Protein AF-A0AAN8L3C2-F1 (afdb_monomer_lite)

Sequence (202 aa):
MSVCTRLLKKGAYPCHSRIHFLSVKMSDISEDDNEISFTVKFLGRVEVVRSEGMQILNEAVQSLKMPDKELTEKLQKKNKVSLFLSMSGIDILEHKTKFMLYTCPLSSVSFCAVIPTAPKVFGFVAKHPAADMYHCYLFQSKKFSHLLVSIIGDAFRATKREESLRGGGRDLIVEALRHKNKVLQRENAELRMRLSASGDQR

pLDDT: mean 78.16, std 21.53, range [29.66, 98.06]

Structure (mmCIF, N/CA/C/O backbone):
data_AF-A0AAN8L3C2-F1
#
_entry.id   AF-A0AAN8L3C2-F1
#
loop_
_atom_site.group_PDB
_atom_site.id
_atom_site.type_symbol
_atom_site.label_atom_id
_atom_site.label_alt_id
_atom_site.label_comp_id
_atom_site.label_asym_id
_atom_site.label_entity_id
_atom_site.label_seq_id
_atom_site.pdbx_PDB_ins_code
_atom_site.Cartn_x
_atom_site.Cartn_y
_atom_site.Cartn_z
_atom_site.occupancy
_atom_site.B_iso_or_equiv
_atom_site.auth_seq_id
_atom_site.auth_comp_id
_atom_site.auth_asym_id
_atom_site.auth_atom_id
_atom_site.pdbx_PDB_model_num
ATOM 1 N N . MET A 1 1 ? 23.715 1.525 4.658 1.00 35.53 1 MET A N 1
ATOM 2 C CA . MET A 1 1 ? 23.000 2.814 4.841 1.00 35.53 1 MET A CA 1
ATOM 3 C C . MET A 1 1 ? 21.536 2.492 5.064 1.00 35.53 1 MET A C 1
ATOM 5 O O . MET A 1 1 ? 20.952 1.852 4.195 1.00 35.53 1 MET A O 1
ATOM 9 N N . SER A 1 2 ? 20.988 2.918 6.204 1.00 36.72 2 SER A N 1
ATOM 10 C CA . SER A 1 2 ? 19.594 2.681 6.591 1.00 36.72 2 SER A CA 1
ATOM 11 C C . SER A 1 2 ? 18.614 3.190 5.533 1.00 36.72 2 SER A C 1
ATOM 13 O O . SER A 1 2 ? 18.901 4.162 4.826 1.00 36.72 2 SER A O 1
ATOM 15 N N . VAL A 1 3 ? 17.450 2.542 5.425 1.00 42.94 3 VAL A N 1
ATOM 16 C CA . VAL A 1 3 ? 16.282 3.031 4.666 1.00 42.94 3 VAL A CA 1
ATOM 17 C C . VAL A 1 3 ? 16.026 4.498 4.996 1.00 42.94 3 VAL A C 1
ATOM 19 O O . VAL A 1 3 ? 15.856 5.324 4.100 1.00 42.94 3 VAL A O 1
ATOM 22 N N . CYS A 1 4 ? 16.171 4.842 6.276 1.00 39.62 4 CYS A N 1
ATOM 23 C CA . CYS A 1 4 ? 16.094 6.204 6.775 1.00 39.62 4 CYS A CA 1
ATOM 24 C C . CYS A 1 4 ? 17.188 7.106 6.165 1.00 39.62 4 CYS A C 1
ATOM 26 O O . CYS A 1 4 ? 16.906 8.207 5.701 1.00 39.62 4 CYS A O 1
ATOM 28 N N . THR A 1 5 ? 18.433 6.630 6.041 1.00 40.50 5 THR A N 1
ATOM 29 C CA . THR A 1 5 ? 19.537 7.402 5.439 1.00 40.50 5 THR A CA 1
ATOM 30 C C . THR A 1 5 ? 19.410 7.572 3.920 1.00 40.50 5 THR A C 1
ATOM 32 O O . THR A 1 5 ? 19.825 8.607 3.401 1.00 40.50 5 THR A O 1
ATOM 35 N N . ARG A 1 6 ? 18.848 6.601 3.183 1.00 43.38 6 ARG A N 1
ATOM 36 C CA . ARG A 1 6 ? 18.569 6.758 1.736 1.00 43.38 6 ARG A CA 1
ATOM 37 C C . ARG A 1 6 ? 17.394 7.700 1.473 1.00 43.38 6 ARG A C 1
ATOM 39 O O . ARG A 1 6 ? 17.458 8.460 0.508 1.00 43.38 6 ARG A O 1
ATOM 46 N N . LEU A 1 7 ? 16.369 7.670 2.324 1.00 46.62 7 LEU A N 1
ATOM 47 C CA . LEU A 1 7 ? 15.230 8.588 2.260 1.00 46.62 7 LEU A CA 1
ATOM 48 C C . LEU A 1 7 ? 15.646 10.030 2.617 1.00 46.62 7 LEU A C 1
ATOM 50 O O . LEU A 1 7 ? 15.282 10.965 1.910 1.00 46.62 7 LEU A O 1
ATOM 54 N N . LEU A 1 8 ? 16.516 10.212 3.619 1.00 40.06 8 LEU A N 1
ATOM 55 C CA . LEU A 1 8 ? 17.042 11.523 4.033 1.00 40.06 8 LEU A CA 1
ATOM 56 C C . LEU A 1 8 ? 18.067 12.135 3.062 1.00 40.06 8 LEU A C 1
ATOM 58 O O . LEU A 1 8 ? 18.054 13.346 2.851 1.00 40.06 8 LEU A O 1
ATOM 62 N N . LYS A 1 9 ? 18.940 11.336 2.432 1.00 38.44 9 LYS A N 1
ATOM 63 C CA . LYS A 1 9 ? 20.010 11.858 1.553 1.00 38.44 9 LYS A CA 1
ATOM 64 C C . LYS A 1 9 ? 19.544 12.315 0.162 1.00 38.44 9 LYS A C 1
ATOM 66 O O . LYS A 1 9 ? 20.329 12.939 -0.543 1.00 38.44 9 LYS A O 1
ATOM 71 N N . LYS A 1 10 ? 18.299 12.039 -0.248 1.00 39.12 10 LYS A N 1
ATOM 72 C CA . LYS A 1 10 ? 17.770 12.411 -1.580 1.00 39.12 10 LYS A CA 1
ATOM 73 C C . LYS A 1 10 ? 16.930 13.699 -1.615 1.00 39.12 10 LYS A C 1
ATOM 75 O O . LYS A 1 10 ? 16.202 13.903 -2.579 1.00 39.12 10 LYS A O 1
ATOM 80 N N . GLY A 1 11 ? 17.036 14.578 -0.612 1.00 35.62 11 GLY A N 1
ATOM 81 C CA . GLY A 1 11 ? 16.594 15.978 -0.735 1.00 35.62 11 GLY A CA 1
ATOM 82 C C . GLY A 1 11 ? 15.120 16.197 -1.115 1.00 35.62 11 GLY A C 1
ATOM 83 O O . GLY A 1 11 ? 14.811 17.174 -1.784 1.00 35.62 11 GLY A O 1
ATOM 84 N N . ALA A 1 12 ? 14.209 15.306 -0.710 1.00 35.81 12 ALA A N 1
ATOM 85 C CA . ALA A 1 12 ? 12.799 15.337 -1.118 1.00 35.81 12 ALA A CA 1
ATOM 86 C C . ALA A 1 12 ? 11.826 15.768 -0.000 1.00 35.81 12 ALA A C 1
ATOM 88 O O . ALA A 1 12 ? 10.660 15.387 -0.023 1.00 35.81 12 ALA A O 1
ATOM 89 N N . TYR A 1 13 ? 12.278 16.566 0.975 1.00 36.50 13 TYR A N 1
ATOM 90 C CA . TYR A 1 13 ? 11.420 17.063 2.060 1.00 36.50 13 TYR A CA 1
ATOM 91 C C . TYR A 1 13 ? 11.263 18.591 2.022 1.00 36.50 13 TYR A C 1
ATOM 93 O O . TYR A 1 13 ? 12.031 19.300 2.675 1.00 36.50 13 TYR A O 1
ATOM 101 N N . PRO A 1 14 ? 10.243 19.132 1.332 1.00 29.66 14 PRO A N 1
ATOM 102 C CA . PRO A 1 14 ? 9.808 20.505 1.544 1.00 29.66 14 PRO A CA 1
ATOM 103 C C . PRO A 1 14 ? 9.015 20.608 2.867 1.00 29.66 14 PRO A C 1
ATOM 105 O O . PRO A 1 14 ? 7.884 20.150 2.998 1.00 29.66 14 PRO A O 1
ATOM 108 N N . CYS A 1 15 ? 9.662 21.172 3.885 1.00 32.97 15 CYS A N 1
ATOM 109 C CA . CYS A 1 15 ? 9.158 22.168 4.847 1.00 32.97 15 CYS A CA 1
ATOM 110 C C . CYS A 1 15 ? 7.797 22.096 5.594 1.00 32.97 15 CYS A C 1
ATOM 112 O O . CYS A 1 15 ? 7.467 23.098 6.227 1.00 32.97 15 CYS A O 1
ATOM 114 N N . HIS A 1 16 ? 7.048 20.988 5.699 1.00 33.28 16 HIS A N 1
ATOM 115 C CA . HIS A 1 16 ? 5.916 20.953 6.672 1.00 33.28 16 HIS A CA 1
ATOM 116 C C . HIS A 1 16 ? 5.822 19.746 7.620 1.00 33.28 16 HIS A C 1
ATOM 118 O O . HIS A 1 16 ? 5.253 19.865 8.701 1.00 33.28 16 HIS A O 1
ATOM 124 N N . SER A 1 17 ? 6.468 18.619 7.316 1.00 39.22 17 SER A N 1
ATOM 125 C CA . SER A 1 17 ? 6.283 17.378 8.100 1.00 39.22 17 SER A CA 1
ATOM 126 C C . SER A 1 17 ? 7.408 17.063 9.099 1.00 39.22 17 SER A C 1
ATOM 128 O O . SER A 1 17 ? 7.380 16.021 9.755 1.00 39.22 17 SER A O 1
ATOM 130 N N . ARG A 1 18 ? 8.396 17.960 9.255 1.00 39.56 18 ARG A N 1
ATOM 131 C CA . ARG A 1 18 ? 9.592 17.754 10.104 1.00 39.56 18 ARG A CA 1
ATOM 132 C C . ARG A 1 18 ? 9.255 17.538 11.589 1.00 39.56 18 ARG A C 1
ATOM 134 O O . ARG A 1 18 ? 10.014 16.890 12.299 1.00 39.56 18 ARG A O 1
ATOM 141 N N . ILE A 1 19 ? 8.097 18.026 12.036 1.00 39.34 19 ILE A N 1
ATOM 142 C CA . ILE A 1 19 ? 7.640 17.946 13.431 1.00 39.34 19 ILE A CA 1
ATOM 143 C C . ILE A 1 19 ? 7.185 16.522 13.803 1.00 39.34 19 ILE A C 1
ATOM 145 O O . ILE A 1 19 ? 7.424 16.076 14.921 1.00 39.34 19 ILE A O 1
ATOM 149 N N . HIS A 1 20 ? 6.599 15.761 12.869 1.00 39.97 20 HIS A N 1
ATOM 150 C CA . HIS A 1 20 ? 6.106 14.409 13.169 1.00 39.97 20 HIS A CA 1
ATOM 151 C C . HIS A 1 20 ? 7.223 13.363 13.265 1.00 39.97 20 HIS A C 1
ATOM 153 O O . HIS A 1 20 ? 7.119 12.434 14.065 1.00 39.97 20 HIS A O 1
ATOM 159 N N . PHE A 1 21 ? 8.304 13.533 12.497 1.00 38.62 21 PHE A N 1
ATOM 160 C CA . PHE A 1 21 ? 9.468 12.643 12.555 1.00 38.62 21 PHE A CA 1
ATOM 161 C C . PHE A 1 21 ? 10.229 12.762 13.884 1.00 38.62 21 PHE A C 1
ATOM 163 O O . PHE A 1 21 ? 10.784 11.776 14.353 1.00 38.62 21 PHE A O 1
ATOM 170 N N . LEU A 1 22 ? 10.190 13.933 14.532 1.00 37.50 22 LEU A N 1
ATOM 171 C CA . LEU A 1 22 ? 10.807 14.155 15.846 1.00 37.50 22 LEU A CA 1
ATOM 172 C C . LEU A 1 22 ? 10.081 13.436 17.001 1.00 37.50 22 LEU A C 1
ATOM 174 O O . LEU A 1 22 ? 10.643 13.307 18.084 1.00 37.50 22 LEU A O 1
ATOM 178 N N . SER A 1 23 ? 8.835 12.986 16.800 1.00 36.00 23 SER A N 1
ATOM 179 C CA . SER A 1 23 ? 8.013 12.358 17.850 1.00 36.00 23 SER A CA 1
ATOM 180 C C . SER A 1 23 ? 8.026 10.821 17.810 1.00 36.00 23 SER A C 1
ATOM 182 O O . SER A 1 23 ? 7.508 10.174 18.723 1.00 36.00 23 SER A O 1
ATOM 184 N N . VAL A 1 24 ? 8.636 10.218 16.783 1.00 41.09 24 VAL A N 1
ATOM 185 C CA . VAL A 1 24 ? 8.922 8.776 16.768 1.00 41.09 24 VAL A CA 1
ATOM 186 C C . VAL A 1 24 ? 10.082 8.542 17.733 1.00 41.09 24 VAL A C 1
ATOM 188 O O . VAL A 1 24 ? 11.207 8.961 17.471 1.00 41.09 24 VAL A O 1
ATOM 191 N N . LYS A 1 25 ? 9.806 7.934 18.893 1.00 35.81 25 LYS A N 1
ATOM 192 C CA . LYS A 1 25 ? 10.859 7.602 19.856 1.00 35.81 25 LYS A CA 1
ATOM 193 C C . LYS A 1 25 ? 11.840 6.628 19.200 1.00 35.81 25 LYS A C 1
ATOM 195 O O . LYS A 1 25 ? 11.434 5.595 18.683 1.00 35.81 25 LYS A O 1
ATOM 200 N N . MET A 1 26 ? 13.130 6.944 19.304 1.00 39.88 26 MET A N 1
ATOM 201 C CA . MET A 1 26 ? 14.274 6.120 18.880 1.00 39.88 26 MET A CA 1
ATOM 202 C C . MET A 1 26 ? 14.281 4.685 19.439 1.00 39.88 26 MET A C 1
ATOM 204 O O . MET A 1 26 ? 15.070 3.874 18.988 1.00 39.88 26 MET A O 1
ATOM 208 N N . SER A 1 27 ? 13.386 4.345 20.369 1.00 38.16 27 SER A N 1
ATOM 209 C CA . SER A 1 27 ? 13.188 2.986 20.876 1.00 38.16 27 SER A CA 1
ATOM 210 C C . SER A 1 27 ? 12.434 2.038 19.924 1.00 38.16 27 SER A C 1
ATOM 212 O O . SER A 1 27 ? 12.359 0.855 20.227 1.00 38.16 27 SER A O 1
ATOM 214 N N . ASP A 1 28 ? 11.856 2.527 18.815 1.00 46.97 28 ASP A N 1
ATOM 215 C CA . ASP A 1 28 ? 11.150 1.702 17.806 1.00 46.97 28 ASP A CA 1
ATOM 216 C C . ASP A 1 28 ? 12.038 1.317 16.597 1.00 46.97 28 ASP A C 1
ATOM 218 O O . ASP A 1 28 ? 11.547 0.786 15.598 1.00 46.97 28 ASP A O 1
ATOM 222 N N . ILE A 1 29 ? 13.341 1.603 16.663 1.00 48.62 29 ILE A N 1
ATOM 223 C CA . ILE A 1 29 ? 14.323 1.313 15.612 1.00 48.62 29 ILE A CA 1
ATOM 224 C C . ILE A 1 29 ? 15.406 0.447 16.259 1.00 48.62 29 ILE A C 1
ATOM 226 O O . ILE A 1 29 ? 16.153 0.940 17.101 1.00 48.62 29 ILE A O 1
ATOM 230 N N . SER A 1 30 ? 15.466 -0.843 15.921 1.00 40.03 30 SER A N 1
ATOM 231 C CA . SER A 1 30 ? 16.587 -1.691 16.331 1.00 40.03 30 SER A CA 1
ATOM 232 C C . SER A 1 30 ? 17.864 -1.203 15.649 1.00 40.03 30 SER A C 1
ATOM 234 O O . SER A 1 30 ? 17.857 -0.840 14.473 1.00 40.03 30 SER A O 1
ATOM 236 N N . GLU A 1 31 ? 18.956 -1.149 16.411 1.00 44.38 31 GLU A N 1
ATOM 237 C CA . GLU A 1 31 ? 20.254 -0.641 15.947 1.00 44.38 31 GLU A CA 1
ATOM 238 C C . GLU A 1 31 ? 20.960 -1.585 14.961 1.00 44.38 31 GLU A C 1
ATOM 240 O O . GLU A 1 31 ? 21.908 -1.170 14.299 1.00 44.38 31 GLU A O 1
ATOM 245 N N . ASP A 1 32 ? 20.424 -2.792 14.774 1.00 45.12 32 ASP A N 1
ATOM 246 C CA . ASP A 1 32 ? 20.760 -3.692 13.680 1.00 45.12 32 ASP A CA 1
ATOM 247 C C . ASP A 1 32 ? 19.564 -3.817 12.722 1.00 45.12 32 ASP A C 1
ATOM 249 O O . ASP A 1 32 ? 18.426 -4.048 13.134 1.00 45.12 32 ASP A O 1
ATOM 253 N N . ASP A 1 33 ? 19.865 -3.636 11.436 1.00 47.81 33 ASP A N 1
ATOM 254 C CA . ASP A 1 33 ? 19.024 -3.823 10.252 1.00 47.81 33 ASP A CA 1
ATOM 255 C C . ASP A 1 33 ? 17.859 -2.850 10.019 1.00 47.81 33 ASP A C 1
ATOM 257 O O . ASP A 1 33 ? 16.770 -3.007 10.539 1.00 47.81 33 ASP A O 1
ATOM 261 N N . ASN A 1 34 ? 18.117 -1.861 9.145 1.00 57.41 34 ASN A N 1
ATOM 262 C CA . ASN A 1 34 ? 17.332 -1.368 7.989 1.00 57.41 34 ASN A CA 1
ATOM 263 C C . ASN A 1 34 ? 15.778 -1.408 7.945 1.00 57.41 34 ASN A C 1
ATOM 265 O O . ASN A 1 34 ? 15.223 -1.086 6.892 1.00 57.41 34 ASN A O 1
ATOM 269 N N . GLU A 1 35 ? 15.066 -1.735 9.010 1.00 60.88 35 GLU A N 1
ATOM 270 C CA . GLU A 1 35 ? 13.649 -2.079 9.018 1.00 60.88 35 GLU A CA 1
ATOM 271 C C . GLU A 1 35 ? 12.894 -1.206 10.025 1.00 60.88 35 GLU A C 1
ATOM 273 O O . GLU A 1 35 ? 13.363 -0.928 11.127 1.00 60.88 35 GLU A O 1
ATOM 278 N N . ILE A 1 36 ? 11.723 -0.710 9.620 1.00 80.31 36 ILE A N 1
ATOM 279 C CA . ILE A 1 36 ? 10.876 0.140 10.464 1.00 80.31 36 ILE A CA 1
ATOM 280 C C . ILE A 1 36 ? 9.605 -0.637 10.789 1.00 80.31 36 ILE A C 1
ATOM 282 O O . ILE A 1 36 ? 8.890 -1.042 9.870 1.00 80.31 36 ILE A O 1
ATOM 286 N N . SER A 1 37 ? 9.299 -0.814 12.078 1.00 86.25 37 SER A N 1
ATOM 287 C CA . SER A 1 37 ? 8.123 -1.572 12.516 1.00 86.25 37 SER A CA 1
ATOM 288 C C . SER A 1 37 ? 7.071 -0.708 13.218 1.00 86.25 37 SER A C 1
ATOM 290 O O . SER A 1 37 ? 7.387 0.203 13.980 1.00 86.25 37 SER A O 1
ATOM 292 N N . PHE A 1 38 ? 5.788 -0.991 12.975 1.00 91.94 38 PHE A N 1
ATOM 293 C CA . PHE A 1 38 ? 4.664 -0.291 13.599 1.00 91.94 38 PHE A CA 1
ATOM 294 C C . PHE A 1 38 ? 3.571 -1.266 14.020 1.00 91.94 38 PHE A C 1
ATOM 296 O O . PHE A 1 38 ? 3.092 -2.075 13.228 1.00 91.94 38 PHE A O 1
ATOM 303 N N . THR A 1 39 ? 3.089 -1.142 15.256 1.00 93.50 39 THR A N 1
ATOM 304 C CA . THR A 1 39 ? 1.917 -1.906 15.702 1.00 93.50 39 THR A CA 1
ATOM 305 C C . THR A 1 39 ? 0.631 -1.155 15.363 1.00 93.50 39 THR A C 1
ATOM 307 O O . THR A 1 39 ? 0.397 -0.045 15.851 1.00 93.50 39 THR A O 1
ATOM 310 N N . VAL A 1 40 ? -0.236 -1.771 14.560 1.00 94.62 40 VAL A N 1
ATOM 311 C CA . VAL A 1 40 ? -1.512 -1.190 14.112 1.00 94.62 40 VAL A CA 1
ATOM 312 C C . VAL A 1 40 ? -2.656 -2.197 14.235 1.00 94.62 40 VAL A C 1
ATOM 314 O O . VAL A 1 40 ? -2.441 -3.395 14.429 1.00 94.62 40 VAL A O 1
ATOM 317 N N . LYS A 1 41 ? -3.902 -1.722 14.147 1.00 94.62 41 LYS A N 1
ATOM 318 C CA . LYS A 1 41 ? -5.072 -2.604 14.068 1.00 94.62 41 LYS A CA 1
ATOM 319 C C . LYS A 1 41 ? -5.337 -2.948 12.605 1.00 94.62 41 LYS A C 1
ATOM 321 O O . LYS A 1 41 ? -5.531 -2.045 11.802 1.00 94.62 41 LYS A O 1
ATOM 326 N N . PHE A 1 42 ? -5.387 -4.226 12.271 1.00 94.50 42 PHE A N 1
ATOM 327 C CA . PHE A 1 42 ? -5.785 -4.728 10.965 1.00 94.50 42 PHE A CA 1
ATOM 328 C C . PHE A 1 42 ? -7.312 -4.761 10.852 1.00 94.50 42 PHE A C 1
ATOM 330 O O . PHE A 1 42 ? -8.006 -5.307 11.711 1.00 94.50 42 PHE A O 1
ATOM 337 N N . LEU A 1 43 ? -7.856 -4.125 9.822 1.00 93.19 43 LEU A N 1
ATOM 338 C CA . LEU A 1 43 ? -9.293 -4.150 9.553 1.00 93.19 43 LEU A CA 1
ATOM 339 C C . LEU A 1 43 ? -9.648 -5.322 8.642 1.00 93.19 43 LEU A C 1
ATOM 341 O O . LEU A 1 43 ? -10.661 -5.971 8.877 1.00 93.19 43 LEU A O 1
ATOM 345 N N . GLY A 1 44 ? -8.800 -5.611 7.655 1.00 92.06 44 GLY A N 1
ATOM 346 C CA . GLY A 1 44 ? -8.981 -6.741 6.756 1.00 92.06 44 GLY A CA 1
ATOM 347 C C . GLY A 1 44 ? -8.255 -6.570 5.426 1.00 92.06 44 GLY A C 1
ATOM 348 O O . GLY A 1 44 ? -7.612 -5.549 5.164 1.00 92.06 44 GLY A O 1
ATOM 349 N N . ARG A 1 45 ? -8.393 -7.602 4.593 1.00 93.56 45 ARG A N 1
ATOM 350 C CA . ARG A 1 45 ? -7.963 -7.657 3.194 1.00 93.56 45 ARG A CA 1
ATOM 351 C C . ARG A 1 45 ? -9.211 -7.810 2.331 1.00 93.56 45 ARG A C 1
ATOM 353 O O . ARG A 1 45 ? -10.055 -8.643 2.645 1.00 93.56 45 ARG A O 1
ATOM 360 N N . VAL A 1 46 ? -9.305 -7.039 1.256 1.00 94.38 46 VAL A N 1
ATOM 361 C CA . VAL A 1 46 ? -10.416 -7.103 0.296 1.00 94.38 46 VAL A CA 1
ATOM 362 C C . VAL A 1 46 ? -9.838 -7.237 -1.107 1.00 94.38 46 VAL A C 1
ATOM 364 O O . VAL A 1 46 ? -8.853 -6.576 -1.430 1.00 94.38 46 VAL A O 1
ATOM 367 N N . GLU A 1 47 ? -10.395 -8.122 -1.924 1.00 94.88 47 GLU A N 1
ATOM 368 C CA . GLU A 1 47 ? -10.073 -8.199 -3.351 1.00 94.88 47 GLU A CA 1
ATOM 369 C C . GLU A 1 47 ? -10.696 -7.022 -4.102 1.00 94.88 47 GLU A C 1
ATOM 371 O O . GLU A 1 47 ? -11.842 -6.653 -3.854 1.00 94.88 47 GLU A O 1
ATOM 376 N N . VAL A 1 48 ? -9.919 -6.400 -4.984 1.00 95.00 48 VAL A N 1
ATOM 377 C CA . VAL A 1 48 ? -10.317 -5.190 -5.701 1.00 95.00 48 VAL A CA 1
ATOM 378 C C . VAL A 1 48 ? -9.945 -5.298 -7.175 1.00 95.00 48 VAL A C 1
ATOM 380 O O . VAL A 1 48 ? -8.929 -5.884 -7.542 1.00 95.00 48 VAL A O 1
ATOM 383 N N . VAL A 1 49 ? -10.781 -4.708 -8.027 1.00 89.94 49 VAL A N 1
ATOM 384 C CA . VAL A 1 49 ? -10.647 -4.807 -9.492 1.00 89.94 49 VAL A CA 1
ATOM 385 C C . VAL A 1 49 ? -9.613 -3.819 -10.039 1.00 89.94 49 VAL A C 1
ATOM 387 O O . VAL A 1 49 ? -8.992 -4.052 -11.070 1.00 89.94 49 VAL A O 1
ATOM 390 N N . ARG A 1 50 ? -9.429 -2.686 -9.356 1.00 93.19 50 ARG A N 1
ATOM 391 C CA . ARG A 1 50 ? -8.557 -1.594 -9.800 1.00 93.19 50 ARG A CA 1
ATOM 392 C C . ARG A 1 50 ? -7.290 -1.534 -8.950 1.00 93.19 50 ARG A C 1
ATOM 394 O O . ARG A 1 50 ? -7.291 -1.906 -7.781 1.00 93.19 50 ARG A O 1
ATOM 401 N N . SER A 1 51 ? -6.214 -1.016 -9.532 1.00 92.19 51 SER A N 1
ATOM 402 C CA . SER A 1 51 ? -4.916 -0.877 -8.867 1.00 92.19 51 SER A CA 1
ATOM 403 C C . SER A 1 51 ? -4.768 0.433 -8.081 1.00 92.19 51 SER A C 1
ATOM 405 O O . SER A 1 51 ? -3.918 0.521 -7.196 1.00 92.19 51 SER A O 1
ATOM 407 N N . GLU A 1 52 ? -5.582 1.454 -8.363 1.00 93.50 52 GLU A N 1
ATOM 408 C CA . GLU A 1 52 ? -5.464 2.781 -7.751 1.00 93.50 52 GLU A CA 1
ATOM 409 C C . GLU A 1 52 ? -6.788 3.552 -7.676 1.00 93.50 52 GLU A C 1
ATOM 411 O O . GLU A 1 52 ? -7.701 3.350 -8.476 1.00 93.50 52 GLU A O 1
ATOM 416 N N . GLY A 1 53 ? -6.874 4.464 -6.705 1.00 93.38 53 GLY A N 1
ATOM 417 C CA . GLY A 1 53 ? -8.016 5.357 -6.525 1.00 93.38 53 GLY A CA 1
ATOM 418 C C . GLY A 1 53 ? -8.610 5.299 -5.120 1.00 93.38 53 GLY A C 1
ATOM 419 O O . GLY A 1 53 ? -8.687 4.252 -4.481 1.00 93.38 53 GLY A O 1
ATOM 420 N N . MET A 1 54 ? -9.078 6.451 -4.633 1.00 94.00 54 MET A N 1
ATOM 421 C CA . MET A 1 54 ? -9.677 6.566 -3.297 1.00 94.00 54 MET A CA 1
ATOM 422 C C . MET A 1 54 ? -10.985 5.767 -3.162 1.00 94.00 54 MET A C 1
ATOM 424 O O . MET A 1 54 ? -11.299 5.272 -2.082 1.00 94.00 54 MET A O 1
ATOM 428 N N . GLN A 1 55 ? -11.739 5.624 -4.258 1.00 93.69 55 GLN A N 1
ATOM 429 C CA . GLN A 1 55 ? -12.987 4.851 -4.302 1.00 93.69 55 GLN A CA 1
ATOM 430 C C . GLN A 1 55 ? -12.763 3.404 -3.849 1.00 93.69 55 GLN A C 1
ATOM 432 O O . GLN A 1 55 ? -13.523 2.916 -3.023 1.00 93.69 55 GLN A O 1
ATOM 437 N N . ILE A 1 56 ? -11.644 2.791 -4.249 1.00 94.12 56 ILE A N 1
ATOM 438 C CA . ILE A 1 56 ? -11.266 1.426 -3.862 1.00 94.12 56 ILE A CA 1
ATOM 439 C C . ILE A 1 56 ? -11.171 1.277 -2.341 1.00 94.12 56 ILE A C 1
ATOM 441 O O . ILE A 1 56 ? -11.707 0.331 -1.770 1.00 94.12 56 ILE A O 1
ATOM 445 N N . LEU A 1 57 ? -10.491 2.210 -1.664 1.00 93.31 57 LEU A N 1
ATOM 446 C CA . LEU A 1 57 ? -10.332 2.154 -0.206 1.00 93.31 57 LEU A CA 1
ATOM 447 C C . LEU A 1 57 ? -11.669 2.363 0.508 1.00 93.31 57 LEU A C 1
ATOM 449 O O . LEU A 1 57 ? -11.927 1.721 1.526 1.00 93.31 57 LEU A O 1
ATOM 453 N N . ASN A 1 58 ? -12.514 3.255 -0.014 1.00 93.12 58 ASN A N 1
ATOM 454 C CA . ASN A 1 58 ? -13.840 3.500 0.545 1.00 93.12 58 ASN A CA 1
ATOM 455 C C . ASN A 1 58 ? -14.749 2.275 0.395 1.00 93.12 58 ASN A C 1
ATOM 457 O O . ASN A 1 58 ? -15.364 1.869 1.381 1.00 93.12 58 ASN A O 1
ATOM 461 N N . GLU A 1 59 ? -14.798 1.675 -0.795 1.00 92.88 59 GLU A N 1
ATOM 462 C CA . GLU A 1 59 ? -15.552 0.450 -1.081 1.00 92.88 59 GLU A CA 1
ATOM 463 C C . GLU A 1 59 ? -15.070 -0.701 -0.195 1.00 92.88 59 GLU A C 1
ATOM 465 O O . GLU A 1 59 ? -15.872 -1.298 0.519 1.00 92.88 59 GLU A O 1
ATOM 470 N N . ALA A 1 60 ? -13.756 -0.933 -0.116 1.00 92.19 60 ALA A N 1
ATOM 471 C CA . ALA A 1 60 ? -13.188 -1.981 0.730 1.00 92.19 60 ALA A CA 1
ATOM 472 C C . ALA A 1 60 ? -13.528 -1.787 2.221 1.00 92.19 60 ALA A C 1
ATOM 474 O O . ALA A 1 60 ? -13.844 -2.749 2.923 1.00 92.19 60 ALA A O 1
ATOM 475 N N . VAL A 1 61 ? -13.530 -0.546 2.727 1.00 91.38 61 VAL A N 1
ATOM 476 C CA . VAL A 1 61 ? -13.981 -0.271 4.101 1.00 91.38 61 VAL A CA 1
ATOM 477 C C . VAL A 1 61 ? -15.469 -0.534 4.283 1.00 91.38 61 VAL A C 1
ATOM 479 O O . VAL A 1 61 ? -15.861 -0.999 5.353 1.00 91.38 61 VAL A O 1
ATOM 482 N N . GLN A 1 62 ? -16.303 -0.233 3.290 1.00 90.25 62 GLN A N 1
ATOM 483 C CA . GLN A 1 62 ? -17.730 -0.544 3.353 1.00 90.25 62 GLN A CA 1
ATOM 484 C C . GLN A 1 62 ? -17.964 -2.058 3.360 1.00 90.25 62 GLN A C 1
ATOM 486 O O . GLN A 1 62 ? -18.711 -2.533 4.213 1.00 90.25 62 GLN A O 1
ATOM 491 N N . SER A 1 63 ? -17.253 -2.820 2.525 1.00 89.25 63 SER A N 1
ATOM 492 C CA . SER A 1 63 ? -17.322 -4.287 2.511 1.00 89.25 63 SER A CA 1
ATOM 493 C C . SER A 1 63 ? -16.951 -4.903 3.861 1.00 89.25 63 SER A C 1
ATOM 495 O O . SER A 1 63 ? -17.601 -5.841 4.305 1.00 89.25 63 SER A O 1
ATOM 497 N N . LEU A 1 64 ? -15.958 -4.342 4.561 1.00 84.62 64 LEU A N 1
ATOM 498 C CA . LEU A 1 64 ? -15.565 -4.799 5.902 1.00 84.62 64 LEU A CA 1
ATOM 499 C C . LEU A 1 64 ? -16.501 -4.321 7.025 1.00 84.62 64 LEU A C 1
ATOM 501 O O . LEU A 1 64 ? -16.429 -4.833 8.142 1.00 84.62 64 LEU A O 1
ATOM 505 N N . LYS A 1 65 ? -17.338 -3.308 6.772 1.00 77.38 65 LYS A N 1
ATOM 506 C CA . LYS A 1 65 ? -18.312 -2.785 7.742 1.00 77.38 65 LYS A CA 1
ATOM 507 C C . LYS A 1 65 ? -19.617 -3.567 7.759 1.00 77.38 65 LYS A C 1
ATOM 509 O O . LYS A 1 65 ? -20.343 -3.402 8.732 1.00 77.38 65 LYS A O 1
ATOM 514 N N . MET A 1 66 ? -19.912 -4.364 6.731 1.00 58.06 66 MET A N 1
ATOM 515 C CA . MET A 1 66 ? -21.084 -5.240 6.676 1.00 58.06 66 MET A CA 1
ATOM 516 C C . MET A 1 66 ? -20.845 -6.435 7.611 1.00 58.06 66 MET A C 1
ATOM 518 O O . MET A 1 66 ? -20.068 -7.322 7.260 1.00 58.06 66 MET A O 1
ATOM 522 N N . PRO A 1 67 ? -21.428 -6.469 8.822 1.00 53.38 67 PRO A N 1
ATOM 523 C CA . PRO A 1 67 ? -21.178 -7.542 9.765 1.00 53.38 67 PRO A CA 1
ATOM 524 C C . PRO A 1 67 ? -22.205 -8.647 9.531 1.00 53.38 67 PRO A C 1
ATOM 526 O O . PRO A 1 67 ? -23.407 -8.397 9.626 1.00 53.38 67 PRO A O 1
ATOM 529 N N . ASP A 1 68 ? -21.745 -9.879 9.342 1.00 47.06 68 ASP A N 1
ATOM 530 C CA . ASP A 1 68 ? -22.522 -11.001 9.854 1.00 47.06 68 ASP A CA 1
ATOM 531 C C . ASP A 1 68 ? -22.403 -10.956 11.388 1.00 47.06 68 ASP A C 1
ATOM 533 O O . ASP A 1 68 ? -21.305 -11.019 11.954 1.00 47.06 68 ASP A O 1
ATOM 537 N N . LYS A 1 69 ? -23.518 -10.665 12.064 1.00 47.28 69 LYS A N 1
ATOM 538 C CA . LYS A 1 69 ? -23.548 -10.178 13.456 1.00 47.28 69 LYS A CA 1
ATOM 539 C C . LYS A 1 69 ? -23.024 -11.197 14.476 1.00 47.28 69 LYS A C 1
ATOM 541 O O . LYS A 1 69 ? -22.617 -10.781 15.560 1.00 47.28 69 LYS A O 1
ATOM 546 N N . GLU A 1 70 ? -22.965 -12.485 14.148 1.00 47.62 70 GLU A N 1
ATOM 547 C CA . GLU A 1 70 ? -22.694 -13.556 15.121 1.00 47.62 70 GLU A CA 1
ATOM 548 C C . GLU A 1 70 ? -21.210 -13.758 15.498 1.00 47.62 70 GLU A C 1
ATOM 550 O O . GLU A 1 70 ? -20.914 -14.336 16.543 1.00 47.62 70 GLU A O 1
ATOM 555 N N . LEU A 1 71 ? -20.245 -13.236 14.730 1.00 49.28 71 LEU A N 1
ATOM 556 C CA . LEU A 1 71 ? -18.804 -13.495 14.961 1.00 49.28 71 LEU A CA 1
ATOM 557 C C . LEU A 1 71 ? -18.048 -12.339 15.652 1.00 49.28 71 LEU A C 1
ATOM 559 O O . LEU A 1 71 ? -16.856 -12.441 15.969 1.00 49.28 71 LEU A O 1
ATOM 563 N N . THR A 1 72 ? -18.733 -11.221 15.893 1.00 49.38 72 THR A N 1
ATOM 564 C CA . THR A 1 72 ? -18.100 -9.904 16.068 1.00 49.38 72 THR A CA 1
ATOM 565 C C . THR A 1 72 ? -17.429 -9.696 17.433 1.00 49.38 72 THR A C 1
ATOM 567 O O . THR A 1 72 ? -16.442 -8.967 17.525 1.00 49.38 72 THR A O 1
ATOM 570 N N . GLU A 1 73 ? -17.870 -10.362 18.501 1.00 46.56 73 GLU A N 1
ATOM 571 C CA . GLU A 1 73 ? -17.348 -10.078 19.852 1.00 46.56 73 GLU A CA 1
ATOM 572 C C . GLU A 1 73 ? -16.071 -10.861 20.205 1.00 46.56 73 GLU A C 1
ATOM 574 O O . GLU A 1 73 ? -15.209 -10.362 20.935 1.00 46.56 73 GLU A O 1
ATOM 579 N N . LYS A 1 74 ? -15.869 -12.055 19.628 1.00 43.03 74 LYS A N 1
ATOM 580 C CA . LYS A 1 74 ? -14.640 -12.849 19.839 1.00 43.03 74 LYS A CA 1
ATOM 581 C C . LYS A 1 74 ? -13.489 -12.436 18.909 1.00 43.03 74 LYS A C 1
ATOM 583 O O . LYS A 1 74 ? -12.324 -12.612 19.275 1.00 43.03 74 LYS A O 1
ATOM 588 N N . LEU A 1 75 ? -13.784 -11.841 17.747 1.00 46.06 75 LEU A N 1
ATOM 589 C CA . LEU A 1 75 ? -12.785 -11.482 16.729 1.00 46.06 75 LEU A CA 1
ATOM 590 C C . LEU A 1 75 ? -12.150 -10.096 16.953 1.00 46.06 75 LEU A C 1
ATOM 592 O O . LEU A 1 75 ? -10.987 -9.871 16.617 1.00 46.06 75 LEU A O 1
ATOM 596 N N . GLN A 1 76 ? -12.845 -9.179 17.634 1.00 46.91 76 GLN A N 1
ATOM 597 C CA . GLN A 1 76 ? -12.332 -7.830 17.918 1.00 46.91 76 GLN A CA 1
ATOM 598 C C . GLN A 1 76 ? -11.082 -7.791 18.824 1.00 46.91 76 GLN A C 1
ATOM 600 O O . GLN A 1 76 ? -10.369 -6.783 18.838 1.00 46.91 76 GLN A O 1
ATOM 605 N N . LYS A 1 77 ? -10.757 -8.887 19.528 1.00 47.00 77 LYS A N 1
ATOM 606 C CA . LYS A 1 77 ? -9.526 -9.028 20.333 1.00 47.00 77 LYS A CA 1
ATOM 607 C C . LYS A 1 77 ? -8.302 -9.542 19.548 1.00 47.00 77 LYS A C 1
ATOM 609 O O . LYS A 1 77 ? -7.207 -9.523 20.113 1.00 47.00 77 LYS A O 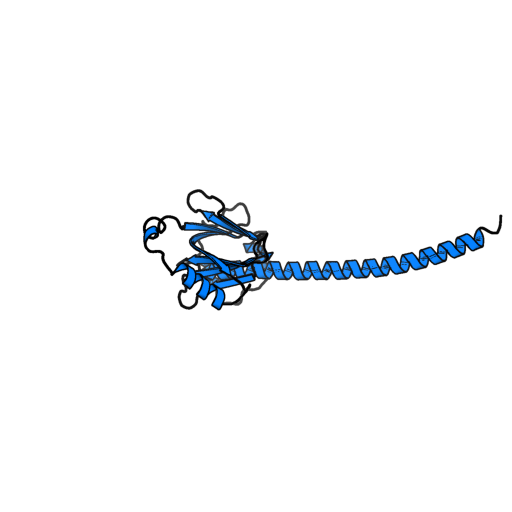1
ATOM 614 N N . LYS A 1 78 ? -8.439 -9.959 18.279 1.00 54.38 78 LYS A N 1
ATOM 615 C CA . LYS A 1 78 ? -7.387 -10.668 17.509 1.00 54.38 78 LYS A CA 1
ATOM 616 C C . LYS A 1 78 ? -6.827 -9.927 16.285 1.00 54.38 78 LYS A C 1
ATOM 618 O O . LYS A 1 78 ? -6.165 -10.530 15.460 1.00 54.38 78 LYS A O 1
ATOM 623 N N . ASN A 1 79 ? -7.003 -8.611 16.182 1.00 75.88 79 ASN A N 1
ATOM 624 C CA . ASN A 1 79 ? -6.618 -7.890 14.960 1.00 75.88 79 ASN A CA 1
ATOM 625 C C . ASN A 1 79 ? -5.410 -6.953 15.113 1.00 75.88 79 ASN A C 1
ATOM 627 O O . ASN A 1 79 ? -5.244 -6.033 14.318 1.00 75.88 79 ASN A O 1
ATOM 631 N N . LYS A 1 80 ? -4.567 -7.106 16.139 1.00 91.25 80 LYS A N 1
ATOM 632 C CA . LYS A 1 80 ? -3.316 -6.329 16.196 1.00 91.25 80 LYS A CA 1
ATOM 633 C C . LYS A 1 80 ? -2.262 -7.003 15.327 1.00 91.25 80 LYS A C 1
ATOM 635 O O . LYS A 1 80 ? -1.975 -8.181 15.523 1.00 91.25 80 LYS A O 1
ATOM 640 N N . VAL A 1 81 ? -1.659 -6.229 14.436 1.00 95.00 81 VAL A N 1
ATOM 641 C CA . VAL A 1 81 ? -0.560 -6.671 13.579 1.00 95.00 81 VAL A CA 1
ATOM 642 C C . VAL A 1 81 ? 0.650 -5.765 13.761 1.00 95.00 81 VAL A C 1
ATOM 644 O O . VAL A 1 81 ? 0.511 -4.587 14.105 1.00 95.00 81 VAL A O 1
ATOM 647 N N . SER A 1 82 ? 1.829 -6.328 13.546 1.00 94.19 82 SER A N 1
ATOM 648 C CA . SER A 1 82 ? 3.076 -5.595 13.382 1.00 94.19 82 SER A CA 1
ATOM 649 C C . SER A 1 82 ? 3.332 -5.446 11.883 1.00 94.19 82 SER A C 1
ATOM 651 O O . SER A 1 82 ? 3.468 -6.444 11.181 1.00 94.19 82 SER A O 1
ATOM 653 N N . LEU A 1 83 ? 3.333 -4.204 11.402 1.00 94.75 83 LEU A N 1
ATOM 654 C CA . LEU A 1 83 ? 3.743 -3.843 10.051 1.00 94.75 83 LEU A CA 1
ATOM 655 C C . LEU A 1 83 ? 5.239 -3.603 10.042 1.00 94.75 83 LEU A C 1
ATOM 657 O O . LEU A 1 83 ? 5.690 -2.719 10.765 1.00 94.75 83 LEU A O 1
ATOM 661 N N . PHE A 1 84 ? 5.964 -4.331 9.212 1.00 92.19 84 PHE A N 1
ATOM 662 C CA . PHE A 1 84 ? 7.384 -4.128 8.991 1.00 92.19 84 PHE A CA 1
ATOM 663 C C . PHE A 1 84 ? 7.613 -3.593 7.580 1.00 92.19 84 PHE A C 1
ATOM 665 O O . PHE A 1 84 ? 7.035 -4.083 6.609 1.00 92.19 84 PHE A O 1
ATOM 672 N N . LEU A 1 85 ? 8.399 -2.524 7.487 1.00 89.06 85 LEU A N 1
ATOM 673 C CA . LEU A 1 85 ? 8.727 -1.840 6.245 1.00 89.06 85 LEU A CA 1
ATOM 674 C C . LEU A 1 85 ? 10.223 -1.963 5.993 1.00 89.06 85 LEU A C 1
ATOM 676 O O . LEU A 1 85 ? 11.033 -1.431 6.758 1.00 89.06 85 LEU A O 1
ATOM 680 N N . SER A 1 86 ? 10.569 -2.608 4.885 1.00 85.12 86 SER A N 1
ATOM 681 C CA . SER A 1 86 ? 11.942 -2.810 4.435 1.00 85.12 86 SER A CA 1
ATOM 682 C C . SER A 1 86 ? 12.134 -2.266 3.012 1.00 85.12 86 SER A C 1
ATOM 684 O O . SER A 1 86 ? 11.220 -1.707 2.403 1.00 85.12 86 SER A O 1
ATOM 686 N N . MET A 1 87 ? 13.343 -2.399 2.456 1.00 79.06 87 MET A N 1
ATOM 687 C CA . MET A 1 87 ? 13.589 -2.043 1.048 1.00 79.06 87 MET A CA 1
ATOM 688 C C . MET A 1 87 ? 12.958 -3.021 0.054 1.00 79.06 87 MET A C 1
ATOM 690 O O . MET A 1 87 ? 12.811 -2.664 -1.112 1.00 79.06 87 MET A O 1
ATOM 694 N N . SER A 1 88 ? 12.637 -4.245 0.478 1.00 84.06 88 SER A N 1
ATOM 695 C CA . SER A 1 88 ? 12.058 -5.267 -0.396 1.00 84.06 88 SER A CA 1
ATOM 696 C C . SER A 1 88 ? 10.532 -5.225 -0.389 1.00 84.06 88 SER A C 1
ATOM 698 O O . SER A 1 88 ? 9.906 -5.411 -1.436 1.00 84.06 88 SER A O 1
ATOM 700 N N . GLY A 1 89 ? 9.917 -4.965 0.765 1.00 91.50 89 GLY A N 1
ATOM 701 C CA . GLY A 1 89 ? 8.485 -5.161 0.922 1.00 91.50 89 GLY A CA 1
ATOM 702 C C . GLY A 1 89 ? 7.889 -4.615 2.209 1.00 91.50 89 GLY A C 1
ATOM 703 O O . GLY A 1 89 ? 8.535 -3.944 3.016 1.00 91.50 89 GLY A O 1
ATOM 704 N N . ILE A 1 90 ? 6.603 -4.913 2.342 1.00 95.25 90 ILE A N 1
ATOM 705 C CA . ILE A 1 90 ? 5.776 -4.672 3.514 1.00 95.25 90 ILE A CA 1
ATOM 706 C C . ILE A 1 90 ? 5.360 -6.034 4.055 1.00 95.25 90 ILE A C 1
ATOM 708 O O . ILE A 1 90 ? 4.633 -6.766 3.377 1.00 95.25 90 ILE A O 1
ATOM 712 N N . ASP A 1 91 ? 5.771 -6.332 5.278 1.00 95.19 91 ASP A N 1
ATOM 713 C CA . ASP A 1 91 ? 5.415 -7.564 5.968 1.00 95.19 91 ASP A CA 1
ATOM 714 C C . ASP A 1 91 ? 4.374 -7.288 7.055 1.00 95.19 91 ASP A C 1
ATOM 716 O O . ASP A 1 91 ? 4.471 -6.333 7.832 1.00 95.19 91 ASP A O 1
ATOM 720 N N . ILE A 1 92 ? 3.332 -8.116 7.086 1.00 95.62 92 ILE A N 1
ATOM 721 C CA . ILE A 1 92 ? 2.208 -8.006 8.015 1.00 95.62 92 ILE A CA 1
ATOM 722 C C . ILE A 1 92 ? 2.228 -9.234 8.917 1.00 95.62 92 ILE A C 1
ATOM 724 O O . ILE A 1 92 ? 1.862 -10.326 8.487 1.00 95.62 92 ILE A O 1
ATOM 728 N N . LEU A 1 93 ? 2.623 -9.059 10.176 1.00 94.38 93 LEU A N 1
ATOM 729 C CA . LEU A 1 93 ? 2.729 -10.153 11.143 1.00 94.38 93 LEU A CA 1
ATOM 730 C C . LEU A 1 93 ? 1.646 -10.039 12.211 1.00 94.38 93 LEU A C 1
ATOM 732 O O . LEU A 1 93 ? 1.338 -8.941 12.679 1.00 94.38 93 LEU A O 1
ATOM 736 N N . GLU A 1 94 ? 1.107 -11.161 12.678 1.00 93.00 94 GLU A N 1
ATOM 737 C CA . GLU A 1 94 ? 0.266 -11.162 13.874 1.00 93.00 94 GLU A CA 1
ATOM 738 C C . GLU A 1 94 ? 1.086 -10.681 15.084 1.00 93.00 94 GLU A C 1
ATOM 740 O O . GLU A 1 94 ? 2.175 -11.176 15.369 1.00 93.00 94 GLU A O 1
ATOM 745 N N . HIS A 1 95 ? 0.567 -9.710 15.840 1.00 89.25 95 HIS A N 1
ATOM 746 C CA . HIS A 1 95 ? 1.364 -9.025 16.860 1.00 89.25 95 HIS A CA 1
ATOM 747 C C . HIS A 1 95 ? 1.858 -9.942 17.993 1.00 89.25 95 HIS A C 1
ATOM 749 O O . HIS A 1 95 ? 2.944 -9.698 18.524 1.00 89.25 95 HIS A O 1
ATOM 755 N N . LYS A 1 96 ? 1.068 -10.962 18.367 1.00 87.31 96 LYS A N 1
ATOM 756 C CA . LYS A 1 96 ? 1.359 -11.864 19.495 1.00 87.31 96 LYS A CA 1
ATOM 757 C C . LYS A 1 96 ? 2.310 -12.994 19.120 1.00 87.31 96 LYS A C 1
ATOM 759 O O . LYS A 1 96 ? 3.312 -13.179 19.793 1.00 87.31 96 LYS A O 1
ATOM 764 N N . THR A 1 97 ? 1.976 -13.748 18.079 1.00 89.88 97 THR A N 1
ATOM 765 C CA . THR A 1 97 ? 2.742 -14.933 17.661 1.00 89.88 97 THR A CA 1
ATOM 766 C C . THR A 1 97 ? 3.898 -14.588 16.735 1.00 89.88 97 THR A C 1
ATOM 768 O O . THR A 1 97 ? 4.759 -15.429 16.513 1.00 89.88 97 THR A O 1
ATOM 771 N N . LYS A 1 98 ? 3.905 -13.369 16.173 1.00 90.38 98 LYS A N 1
ATOM 772 C CA . LYS A 1 98 ? 4.791 -12.969 15.073 1.00 90.38 98 LYS A CA 1
ATOM 773 C C . LYS A 1 98 ? 4.630 -13.846 13.827 1.00 90.38 98 LYS A C 1
ATOM 775 O O . LYS A 1 98 ? 5.512 -13.876 12.980 1.00 90.38 98 LYS A O 1
ATOM 780 N N . PHE A 1 99 ? 3.491 -14.524 13.682 1.00 92.25 99 PHE A N 1
ATOM 781 C CA . PHE A 1 99 ? 3.181 -15.289 12.483 1.00 92.25 99 PHE A CA 1
ATOM 782 C C . PHE A 1 99 ? 3.021 -14.357 11.275 1.00 92.25 99 PHE A C 1
ATOM 784 O O . PHE A 1 99 ? 2.271 -13.380 11.343 1.00 92.25 99 PHE A O 1
ATOM 791 N N . MET A 1 100 ? 3.715 -14.663 10.178 1.00 93.75 100 MET A N 1
ATOM 792 C CA . MET A 1 100 ? 3.639 -13.915 8.924 1.00 93.75 100 MET A CA 1
ATOM 793 C C . MET A 1 100 ? 2.281 -14.143 8.256 1.00 93.75 100 MET A C 1
ATOM 795 O O . MET A 1 100 ? 1.986 -15.244 7.802 1.00 93.75 100 MET A O 1
ATOM 799 N N . LEU A 1 101 ? 1.452 -13.100 8.193 1.00 93.56 101 LEU A N 1
ATOM 800 C CA . LEU A 1 101 ? 0.141 -13.163 7.545 1.00 93.56 101 LEU A CA 1
ATOM 801 C C . LEU A 1 101 ? 0.259 -12.881 6.049 1.00 93.56 101 LEU A C 1
ATOM 803 O O . LEU A 1 101 ? -0.323 -13.597 5.239 1.00 93.56 101 LEU A O 1
ATOM 807 N N . TYR A 1 102 ? 0.996 -11.827 5.692 1.00 95.31 102 TYR A N 1
ATOM 808 C CA . TYR A 1 102 ? 1.143 -11.378 4.312 1.00 95.31 102 TYR A CA 1
ATOM 809 C C . TYR A 1 102 ? 2.501 -10.717 4.100 1.00 95.31 102 TYR A C 1
ATOM 811 O O . TYR A 1 102 ? 2.928 -9.913 4.926 1.00 95.31 102 TYR A O 1
ATOM 819 N N . THR A 1 103 ? 3.086 -10.969 2.934 1.00 95.19 103 THR A N 1
ATOM 820 C CA . THR A 1 103 ? 4.266 -10.270 2.425 1.00 95.19 103 THR A CA 1
ATOM 821 C C . THR A 1 103 ? 3.896 -9.609 1.108 1.00 95.19 103 THR A C 1
ATOM 823 O O . THR A 1 103 ? 3.446 -10.273 0.172 1.00 95.19 103 THR A O 1
ATOM 826 N N . CYS A 1 104 ? 4.060 -8.291 1.038 1.00 96.31 104 CYS A N 1
ATOM 827 C CA . CYS A 1 104 ? 3.753 -7.493 -0.144 1.00 96.31 104 CYS A CA 1
ATOM 828 C C . CYS A 1 104 ? 5.042 -6.847 -0.667 1.00 96.31 104 CYS A C 1
ATOM 830 O O . CYS A 1 104 ? 5.515 -5.881 -0.064 1.00 96.31 104 CYS A O 1
ATOM 832 N N . PRO A 1 105 ? 5.618 -7.327 -1.783 1.00 95.31 105 PRO A N 1
ATOM 833 C CA . PRO A 1 105 ? 6.764 -6.670 -2.406 1.00 95.31 105 PRO A CA 1
ATOM 834 C C . PRO A 1 105 ? 6.437 -5.217 -2.761 1.00 95.31 105 PRO A C 1
ATOM 836 O O . PRO A 1 105 ? 5.354 -4.951 -3.289 1.00 95.31 105 PRO A O 1
ATOM 839 N N . LEU A 1 106 ? 7.359 -4.276 -2.539 1.00 92.25 106 LEU A N 1
ATOM 840 C CA . LEU A 1 106 ? 7.111 -2.857 -2.846 1.00 92.25 106 LEU A CA 1
ATOM 841 C C . LEU A 1 106 ? 6.814 -2.613 -4.334 1.00 92.25 106 LEU A C 1
ATOM 843 O O . LEU A 1 106 ? 6.045 -1.713 -4.659 1.00 92.25 106 LEU A O 1
ATOM 847 N N . SER A 1 107 ? 7.360 -3.444 -5.224 1.00 92.44 107 SER A N 1
ATOM 848 C CA . SER A 1 107 ? 7.074 -3.431 -6.666 1.00 92.44 107 SER A CA 1
ATOM 849 C C . SER A 1 107 ? 5.615 -3.756 -7.001 1.00 92.44 107 SER A C 1
ATOM 851 O O . SER A 1 107 ? 5.077 -3.283 -8.001 1.00 92.44 107 SER A O 1
ATOM 853 N N . SER A 1 108 ? 4.943 -4.533 -6.146 1.00 95.50 108 SER A N 1
ATOM 854 C CA . SER A 1 108 ? 3.529 -4.888 -6.306 1.00 95.50 108 SER A CA 1
ATOM 855 C C . SER A 1 108 ? 2.577 -3.813 -5.779 1.00 95.50 108 SER A C 1
ATOM 857 O O . SER A 1 108 ? 1.401 -3.813 -6.148 1.00 95.50 108 SER A O 1
ATOM 859 N N . VAL A 1 109 ? 3.064 -2.904 -4.924 1.00 96.75 109 VAL A N 1
ATOM 860 C CA . VAL A 1 109 ? 2.251 -1.851 -4.307 1.00 96.75 109 VAL A CA 1
ATOM 861 C C . VAL A 1 109 ? 1.986 -0.750 -5.329 1.00 96.75 109 VAL A C 1
ATOM 863 O O . VAL A 1 109 ? 2.896 -0.134 -5.889 1.00 96.75 109 VAL A O 1
ATOM 866 N N . SER A 1 110 ? 0.709 -0.485 -5.576 1.00 96.44 110 SER A N 1
ATOM 867 C CA . SER A 1 110 ? 0.269 0.462 -6.599 1.00 96.44 110 SER A CA 1
ATOM 868 C C . SER A 1 110 ? -0.251 1.770 -6.019 1.00 96.44 110 SER A C 1
ATOM 870 O O . SER A 1 110 ? -0.004 2.821 -6.612 1.00 96.44 110 SER A O 1
ATOM 872 N N . PHE A 1 111 ? -0.919 1.721 -4.866 1.00 97.69 111 PHE A N 1
ATOM 873 C CA . PHE A 1 111 ? -1.597 2.869 -4.269 1.00 97.69 111 PHE A CA 1
ATOM 874 C C . PHE A 1 111 ? -1.600 2.785 -2.742 1.00 97.69 111 PHE A C 1
ATOM 876 O O . PHE A 1 111 ? -1.692 1.697 -2.184 1.00 97.69 111 PHE A O 1
ATOM 883 N N . CYS A 1 112 ? -1.549 3.923 -2.049 1.00 97.44 112 CYS A N 1
ATOM 884 C CA . CYS A 1 112 ? -1.799 3.994 -0.611 1.00 97.44 112 CYS A CA 1
ATOM 885 C C . CYS A 1 112 ? -2.416 5.338 -0.232 1.00 97.44 112 CYS A C 1
ATOM 887 O O . CYS A 1 112 ? -2.037 6.371 -0.788 1.00 97.44 112 CYS A O 1
ATOM 889 N N . ALA A 1 113 ? -3.332 5.344 0.734 1.00 97.25 113 ALA A N 1
ATOM 890 C CA . ALA A 1 113 ? -3.919 6.583 1.227 1.00 97.25 113 ALA A CA 1
ATOM 891 C C . ALA A 1 113 ? -4.532 6.440 2.626 1.00 97.25 113 ALA A C 1
ATOM 893 O O . ALA A 1 113 ? -4.806 5.341 3.113 1.00 97.25 113 ALA A O 1
ATOM 894 N N . VAL A 1 114 ? -4.761 7.592 3.258 1.00 95.94 114 VAL A N 1
ATOM 895 C CA . VAL A 1 114 ? -5.622 7.732 4.436 1.00 95.94 114 VAL A CA 1
ATOM 896 C C . VAL A 1 114 ? -7.036 8.046 3.956 1.00 95.94 11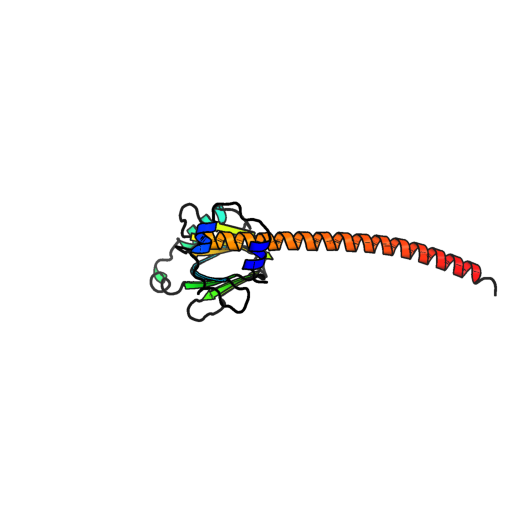4 VAL A C 1
ATOM 898 O O . VAL A 1 114 ? -7.208 8.819 3.014 1.00 95.94 114 VAL A O 1
ATOM 901 N N . ILE A 1 115 ? -8.048 7.479 4.609 1.00 92.88 115 ILE A N 1
ATOM 902 C CA . ILE A 1 115 ? -9.446 7.747 4.268 1.00 92.88 115 ILE A CA 1
ATOM 903 C C . ILE A 1 115 ? -9.855 9.132 4.794 1.00 92.88 115 ILE A C 1
ATOM 905 O O . ILE A 1 115 ? -9.784 9.352 6.006 1.00 92.88 115 ILE A O 1
ATOM 909 N N . PRO A 1 116 ? -10.347 10.053 3.941 1.00 90.94 116 PRO A N 1
ATOM 910 C CA . PRO A 1 116 ? -10.678 11.419 4.359 1.00 90.94 116 PRO A CA 1
ATOM 911 C C . PRO A 1 116 ? -11.733 11.494 5.469 1.00 90.94 116 PRO A C 1
ATOM 913 O O . PRO A 1 116 ? -11.599 12.270 6.410 1.00 90.94 116 PRO A O 1
ATOM 916 N N . THR A 1 117 ? -12.762 10.646 5.402 1.00 90.38 117 THR A N 1
ATOM 917 C CA . THR A 1 117 ? -13.846 10.588 6.400 1.00 90.38 117 TH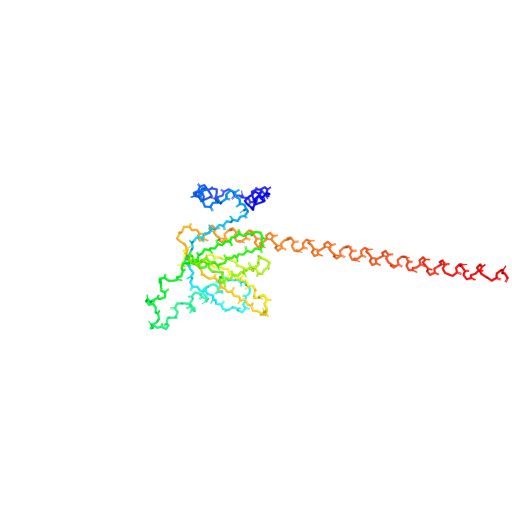R A CA 1
ATOM 918 C C . THR A 1 117 ? -13.442 9.868 7.690 1.00 90.38 117 THR A C 1
ATOM 920 O O . THR A 1 117 ? -14.161 9.920 8.687 1.00 90.38 117 THR A O 1
ATOM 923 N N . ALA A 1 118 ? -12.293 9.189 7.696 1.00 91.19 118 ALA A N 1
ATOM 924 C CA . ALA A 1 118 ? -11.793 8.421 8.825 1.00 91.19 118 ALA A CA 1
ATOM 925 C C . ALA A 1 118 ? -10.257 8.524 8.884 1.00 91.19 118 ALA A C 1
ATOM 927 O O . ALA A 1 118 ? -9.574 7.560 8.549 1.00 91.19 118 ALA A O 1
ATOM 928 N N . PRO A 1 119 ? -9.683 9.638 9.383 1.00 91.44 119 PRO A N 1
ATOM 929 C CA . PRO A 1 119 ? -8.238 9.923 9.307 1.00 91.44 119 PRO A CA 1
ATOM 930 C C . PRO A 1 119 ? -7.349 8.932 10.077 1.00 91.44 119 PRO A C 1
ATOM 932 O O . PRO A 1 119 ? -6.128 8.905 9.942 1.00 91.44 119 PRO A O 1
ATOM 935 N N . LYS A 1 120 ? -7.963 8.089 10.911 1.00 94.00 120 LYS A N 1
ATOM 936 C CA . LYS A 1 120 ? -7.302 6.997 11.634 1.00 94.00 120 LYS A CA 1
ATOM 937 C C . LYS A 1 120 ? -7.191 5.726 10.793 1.00 94.00 120 LYS A C 1
ATOM 939 O O . LYS A 1 120 ? -6.524 4.794 11.226 1.00 94.00 120 LYS A O 1
ATOM 944 N N . VAL A 1 121 ? -7.886 5.651 9.662 1.00 95.38 121 VAL A N 1
ATOM 945 C CA . VAL A 1 121 ? -7.950 4.492 8.773 1.00 95.38 121 VAL A CA 1
ATOM 946 C C . VAL A 1 121 ? -7.131 4.786 7.533 1.00 95.38 121 VAL A C 1
ATOM 948 O O . VAL A 1 121 ? -7.292 5.824 6.894 1.00 95.38 121 VAL A O 1
ATOM 951 N N . PHE A 1 122 ? -6.249 3.862 7.200 1.00 97.38 122 PHE A N 1
ATOM 952 C CA . PHE A 1 122 ? -5.419 3.945 6.014 1.00 97.38 122 PHE A CA 1
ATOM 953 C C . PHE A 1 122 ? -5.318 2.572 5.368 1.00 97.38 122 PHE A C 1
ATOM 955 O O . PHE A 1 122 ? -5.597 1.552 6.003 1.00 97.38 122 PHE A O 1
ATOM 962 N N . GLY A 1 123 ? -4.907 2.546 4.111 1.00 97.25 123 GLY A N 1
ATOM 963 C CA . GLY A 1 123 ? -4.664 1.298 3.418 1.00 97.25 123 GLY A CA 1
ATOM 964 C C . GLY A 1 123 ? -3.746 1.459 2.229 1.00 97.25 123 GLY A C 1
ATOM 965 O O . GLY A 1 123 ? -3.428 2.575 1.807 1.00 97.25 123 GLY A O 1
ATOM 966 N N . PHE A 1 124 ? -3.331 0.319 1.698 1.00 98.06 124 PHE A N 1
ATOM 967 C CA . PHE A 1 124 ? -2.591 0.238 0.451 1.00 98.06 124 PHE A CA 1
ATOM 968 C C . PHE A 1 124 ? -3.152 -0.873 -0.433 1.00 98.06 124 PHE A C 1
ATOM 970 O O . PHE A 1 124 ? -3.804 -1.800 0.050 1.00 98.06 124 PHE A O 1
ATOM 977 N N . VAL A 1 125 ? -2.916 -0.748 -1.733 1.00 97.94 125 VAL A N 1
ATOM 978 C CA . VAL A 1 125 ? -3.295 -1.714 -2.759 1.00 97.94 125 VAL A CA 1
ATOM 979 C C . VAL A 1 125 ? -2.029 -2.372 -3.282 1.00 97.94 125 VAL A C 1
ATOM 981 O O . VAL A 1 125 ? -1.063 -1.675 -3.600 1.00 97.94 125 VAL A O 1
ATOM 984 N N . ALA A 1 126 ? -2.035 -3.700 -3.362 1.00 97.62 126 ALA A N 1
ATOM 985 C CA . ALA A 1 126 ? -0.943 -4.475 -3.934 1.00 97.62 126 ALA A CA 1
ATOM 986 C C . ALA A 1 126 ? -1.467 -5.556 -4.886 1.00 97.62 126 ALA A C 1
ATOM 988 O O . ALA A 1 126 ? -2.527 -6.142 -4.645 1.00 97.62 126 ALA A O 1
ATOM 989 N N . LYS A 1 127 ? -0.720 -5.819 -5.962 1.00 96.25 127 LYS A N 1
ATOM 990 C CA . LYS A 1 127 ? -1.007 -6.917 -6.894 1.00 96.25 127 LYS A CA 1
ATOM 991 C C . LYS A 1 127 ? -0.718 -8.266 -6.231 1.00 96.25 127 LYS A C 1
ATOM 993 O O . LYS A 1 127 ? 0.306 -8.423 -5.567 1.00 96.25 127 LYS A O 1
ATOM 998 N N . HIS A 1 128 ? -1.598 -9.243 -6.422 1.00 92.06 128 HIS A N 1
ATOM 999 C CA . HIS A 1 128 ? -1.371 -10.601 -5.946 1.00 92.06 128 HIS A CA 1
ATOM 1000 C C . HIS A 1 128 ? -0.215 -11.260 -6.727 1.00 92.06 128 HIS A C 1
ATOM 1002 O O . HIS A 1 128 ? -0.171 -11.150 -7.951 1.00 92.06 128 HIS A O 1
ATOM 1008 N N . PRO A 1 129 ? 0.724 -11.967 -6.071 1.00 86.56 129 PRO A N 1
ATOM 1009 C CA . PRO A 1 129 ? 1.901 -12.516 -6.753 1.00 86.56 129 PRO A CA 1
ATOM 1010 C C . PRO A 1 129 ? 1.568 -13.640 -7.743 1.00 86.56 129 PRO A C 1
ATOM 1012 O O . PRO A 1 129 ? 2.290 -13.831 -8.714 1.00 86.56 129 PRO A O 1
ATOM 1015 N N . ALA A 1 130 ? 0.483 -14.380 -7.502 1.00 86.38 130 ALA A N 1
ATOM 1016 C CA . ALA A 1 130 ? 0.113 -15.558 -8.290 1.00 86.38 130 ALA A CA 1
ATOM 1017 C C . ALA A 1 130 ? -1.145 -15.368 -9.154 1.00 86.38 130 ALA A C 1
ATOM 1019 O O . ALA A 1 130 ? -1.560 -16.300 -9.834 1.00 86.38 130 ALA A O 1
ATOM 1020 N N . ALA A 1 131 ? -1.787 -14.199 -9.100 1.00 86.56 131 ALA A N 1
ATOM 1021 C CA . ALA A 1 131 ? -3.042 -13.966 -9.806 1.00 86.56 131 ALA A CA 1
ATOM 1022 C C . ALA A 1 131 ? -3.112 -12.532 -10.327 1.00 86.56 131 ALA A C 1
ATOM 1024 O O . ALA A 1 131 ? -2.561 -11.616 -9.716 1.00 86.56 131 ALA A O 1
ATOM 1025 N N . ASP A 1 132 ? -3.814 -12.328 -11.441 1.00 88.81 132 ASP A N 1
ATOM 1026 C CA . ASP A 1 132 ? -4.019 -10.999 -12.022 1.00 88.81 132 ASP A CA 1
ATOM 1027 C C . ASP A 1 132 ? -5.147 -10.240 -11.306 1.00 88.81 132 ASP A C 1
ATOM 1029 O O . ASP A 1 132 ? -6.135 -9.819 -11.894 1.00 88.81 132 ASP A O 1
ATOM 1033 N N . MET A 1 133 ? -5.008 -10.123 -9.988 1.00 93.38 133 MET A N 1
ATOM 1034 C CA . MET A 1 133 ? -5.954 -9.455 -9.100 1.00 93.38 133 MET A CA 1
ATOM 1035 C 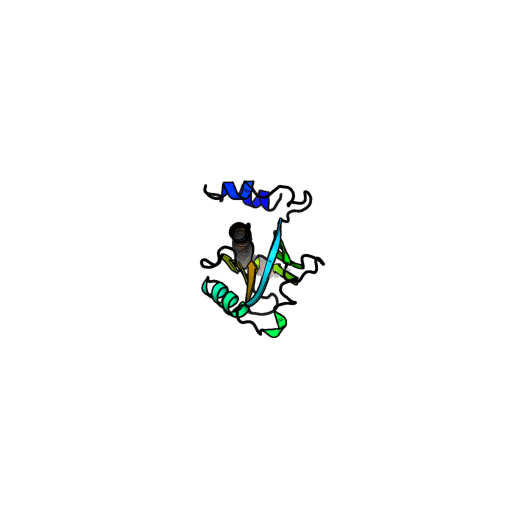C . MET A 1 133 ? -5.207 -8.561 -8.115 1.00 93.38 133 MET A C 1
ATOM 1037 O O . MET A 1 133 ? -4.011 -8.744 -7.853 1.00 93.38 133 MET A O 1
ATOM 1041 N N . TYR A 1 134 ? -5.923 -7.605 -7.535 1.00 96.81 134 TYR A N 1
ATOM 1042 C CA . TYR A 1 134 ? -5.383 -6.686 -6.544 1.00 96.81 134 TYR A CA 1
ATOM 1043 C C . TYR A 1 134 ? -6.045 -6.911 -5.191 1.00 96.81 134 TYR A C 1
ATOM 1045 O O . TYR A 1 134 ? -7.214 -7.279 -5.095 1.00 96.81 134 TYR A O 1
ATOM 1053 N N . HIS A 1 135 ? -5.300 -6.636 -4.126 1.00 96.75 135 HIS A N 1
ATOM 1054 C CA . HIS A 1 135 ? -5.840 -6.619 -2.777 1.00 96.75 135 HIS A CA 1
ATOM 1055 C C . HIS A 1 135 ? -5.626 -5.272 -2.116 1.00 96.75 135 HIS A C 1
ATOM 1057 O O . HIS A 1 135 ? -4.528 -4.717 -2.148 1.00 96.75 135 HIS A O 1
ATOM 1063 N N . CYS A 1 136 ? -6.682 -4.781 -1.476 1.00 97.12 136 CYS A N 1
ATOM 1064 C CA . CYS A 1 136 ? -6.630 -3.651 -0.571 1.00 97.12 136 CYS A CA 1
ATOM 1065 C C . CYS A 1 136 ? -6.439 -4.157 0.863 1.00 97.12 136 CYS A C 1
ATOM 1067 O O . CYS A 1 136 ? -7.242 -4.948 1.364 1.00 97.12 136 CYS A O 1
ATOM 1069 N N . TYR A 1 137 ? -5.381 -3.688 1.519 1.00 97.44 137 TYR A N 1
ATOM 1070 C CA . TYR A 1 137 ? -5.075 -3.970 2.918 1.00 97.44 137 TYR A CA 1
ATOM 1071 C C . TYR A 1 137 ? -5.419 -2.746 3.753 1.00 97.44 137 TYR A C 1
ATOM 1073 O O . TYR A 1 137 ? -4.885 -1.660 3.517 1.00 97.44 137 TYR A O 1
ATOM 1081 N N . LEU A 1 138 ? -6.309 -2.921 4.727 1.00 96.44 138 LEU A N 1
ATOM 1082 C CA . LEU A 1 138 ? -6.854 -1.827 5.523 1.00 96.44 138 LEU A CA 1
ATOM 1083 C C . LEU A 1 138 ? -6.432 -1.936 6.983 1.00 96.44 138 LEU A C 1
ATOM 1085 O O . LEU A 1 138 ? -6.520 -2.991 7.615 1.00 96.44 138 LEU A O 1
ATOM 1089 N N . PHE A 1 139 ? -6.026 -0.801 7.539 1.00 96.56 139 PHE A N 1
ATOM 1090 C CA . PHE A 1 139 ? -5.504 -0.685 8.891 1.00 96.56 139 PHE A CA 1
ATOM 1091 C C . PHE A 1 139 ? -6.076 0.535 9.598 1.00 96.56 139 PHE A C 1
ATOM 1093 O O . PHE A 1 139 ? -6.553 1.490 8.987 1.00 96.56 139 PHE A O 1
ATOM 1100 N N . GLN A 1 140 ? -5.970 0.526 10.921 1.00 94.69 140 GLN A N 1
ATOM 1101 C CA . GLN A 1 140 ? -6.330 1.638 11.774 1.00 94.69 140 GLN A CA 1
ATOM 1102 C C . GLN A 1 140 ? -5.192 1.961 12.748 1.00 94.69 140 GLN A C 1
ATOM 1104 O O . GLN A 1 140 ? -4.737 1.109 13.516 1.00 94.69 140 GLN A O 1
ATOM 1109 N N . SER A 1 141 ? -4.762 3.223 12.753 1.00 93.06 141 SER A N 1
ATOM 1110 C CA . SER A 1 141 ? -3.799 3.786 13.700 1.00 93.06 141 SER A CA 1
ATOM 1111 C C . SER A 1 141 ? -4.187 5.216 14.057 1.00 93.06 141 SER A C 1
ATOM 1113 O O . SER A 1 141 ? -4.436 6.041 13.185 1.00 93.06 141 SER A O 1
ATOM 1115 N N . LYS A 1 142 ? -4.229 5.532 15.358 1.00 88.81 142 LYS A N 1
ATOM 1116 C CA . LYS A 1 142 ? -4.541 6.894 15.827 1.00 88.81 142 LYS A CA 1
ATOM 1117 C C . LYS A 1 142 ? -3.386 7.876 15.622 1.00 88.81 142 LYS A C 1
ATOM 1119 O O . LYS A 1 142 ? -3.642 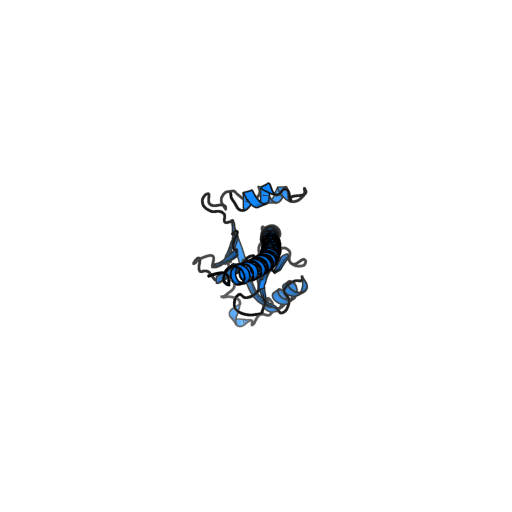9.064 15.505 1.00 88.81 142 LYS A O 1
ATOM 1124 N N . LYS A 1 143 ? -2.146 7.381 15.656 1.00 89.12 143 LYS A N 1
ATOM 1125 C CA . LYS A 1 143 ? -0.932 8.213 15.696 1.00 89.12 143 LYS A CA 1
ATOM 1126 C C . LYS A 1 143 ? -0.152 8.203 14.385 1.00 89.12 143 LYS A C 1
ATOM 1128 O O . LYS A 1 143 ? 0.472 9.197 14.049 1.00 89.12 143 LYS A O 1
ATOM 1133 N N . PHE A 1 144 ? -0.185 7.085 13.659 1.00 90.62 144 PHE A N 1
ATOM 1134 C CA . PHE A 1 144 ? 0.760 6.828 12.573 1.00 90.62 144 PHE A CA 1
ATOM 1135 C C . PHE A 1 144 ? 0.107 6.687 11.195 1.00 90.62 144 PHE A C 1
ATOM 1137 O O . PHE A 1 144 ? 0.816 6.373 10.252 1.00 90.62 144 PHE A O 1
ATOM 1144 N N . SER A 1 145 ? -1.206 6.907 11.040 1.00 91.81 145 SER A N 1
ATOM 1145 C CA . SER A 1 145 ? -1.907 6.706 9.757 1.00 91.81 145 SER A CA 1
ATOM 1146 C C . SER A 1 145 ? -1.271 7.494 8.606 1.00 91.81 145 SER A C 1
ATOM 1148 O O . SER A 1 145 ? -0.875 6.910 7.601 1.00 91.81 145 SER A O 1
ATOM 1150 N N . HIS A 1 146 ? -1.103 8.806 8.777 1.00 90.69 146 HIS A N 1
ATOM 1151 C CA . HIS A 1 146 ? -0.488 9.673 7.769 1.00 90.69 146 HIS A CA 1
ATOM 1152 C C . HIS A 1 146 ? 1.002 9.376 7.560 1.00 90.69 146 HIS A C 1
ATOM 1154 O O . HIS A 1 146 ? 1.472 9.375 6.425 1.00 90.69 146 HIS A O 1
ATOM 1160 N N . LEU A 1 147 ? 1.735 9.084 8.640 1.00 88.50 147 LEU A N 1
ATOM 1161 C CA . LEU A 1 147 ? 3.159 8.751 8.569 1.00 88.50 147 LEU A CA 1
ATOM 1162 C C . LEU A 1 147 ? 3.390 7.461 7.771 1.00 88.50 147 LEU A C 1
ATOM 1164 O O . LEU A 1 147 ? 4.212 7.446 6.862 1.00 88.50 147 LEU A O 1
ATOM 1168 N N . LEU A 1 148 ? 2.635 6.405 8.078 1.00 92.69 148 LEU A N 1
ATOM 1169 C CA . LEU A 1 148 ? 2.722 5.113 7.398 1.00 92.69 148 LEU A CA 1
ATOM 1170 C C . LEU A 1 148 ? 2.417 5.247 5.907 1.00 92.69 148 LEU A C 1
ATOM 1172 O O . LEU A 1 148 ? 3.176 4.743 5.088 1.00 92.69 148 LEU A O 1
ATOM 1176 N N . VAL A 1 149 ? 1.363 5.984 5.547 1.00 94.81 149 VAL A N 1
ATOM 1177 C CA . VAL A 1 149 ? 1.041 6.270 4.139 1.00 94.81 149 VAL A CA 1
ATOM 1178 C C . VAL A 1 149 ? 2.160 7.055 3.455 1.00 94.81 149 VAL A C 1
ATOM 1180 O O . VAL A 1 149 ? 2.487 6.758 2.310 1.00 94.81 149 VAL A O 1
ATOM 1183 N N . SER A 1 150 ? 2.780 8.018 4.142 1.00 89.44 150 SER A N 1
ATOM 1184 C CA . SER A 1 150 ? 3.916 8.765 3.589 1.00 89.44 150 SER A CA 1
ATOM 1185 C C . SER A 1 150 ? 5.108 7.849 3.310 1.00 89.44 150 SER A C 1
ATOM 1187 O O . SER A 1 150 ? 5.609 7.840 2.189 1.00 89.44 150 SER A O 1
ATOM 1189 N N . ILE A 1 151 ? 5.529 7.051 4.298 1.00 89.44 151 ILE A N 1
ATOM 1190 C CA . ILE A 1 151 ? 6.700 6.168 4.182 1.00 89.44 151 ILE A CA 1
ATOM 1191 C C . ILE A 1 151 ? 6.465 5.099 3.107 1.00 89.44 151 ILE A C 1
ATOM 1193 O O . ILE A 1 151 ? 7.324 4.902 2.250 1.00 89.44 151 ILE A O 1
ATOM 1197 N N . ILE A 1 152 ? 5.295 4.448 3.110 1.00 93.62 152 ILE A N 1
ATOM 1198 C CA . ILE A 1 152 ? 4.919 3.460 2.086 1.00 93.62 152 ILE A CA 1
ATOM 1199 C C . ILE A 1 152 ? 4.913 4.118 0.703 1.00 93.62 152 ILE A C 1
ATOM 1201 O O . ILE A 1 152 ? 5.503 3.585 -0.237 1.00 93.62 152 ILE A O 1
ATOM 1205 N N . GLY A 1 153 ? 4.295 5.297 0.599 1.00 91.75 153 GLY A N 1
ATOM 1206 C CA . GLY A 1 153 ? 4.225 6.097 -0.617 1.00 91.75 153 GLY A CA 1
ATOM 1207 C C . GLY A 1 153 ? 5.591 6.382 -1.224 1.00 91.75 153 GLY A C 1
ATOM 1208 O O . GLY A 1 153 ? 5.806 6.170 -2.418 1.00 91.75 153 GLY A O 1
ATOM 1209 N N . ASP A 1 154 ? 6.519 6.857 -0.401 1.00 87.25 154 ASP A N 1
ATOM 1210 C CA . ASP A 1 154 ? 7.882 7.154 -0.832 1.00 87.25 154 ASP A CA 1
ATOM 1211 C C . ASP A 1 154 ? 8.633 5.884 -1.246 1.00 87.25 154 ASP A C 1
ATOM 1213 O O . ASP A 1 154 ? 9.301 5.876 -2.284 1.00 87.25 154 ASP A O 1
ATOM 1217 N N . ALA A 1 155 ? 8.472 4.797 -0.490 1.00 87.81 155 ALA A N 1
ATOM 1218 C CA . ALA A 1 155 ? 9.144 3.529 -0.743 1.00 87.81 155 ALA A CA 1
ATOM 1219 C C . ALA A 1 155 ? 8.727 2.890 -2.082 1.00 87.81 155 ALA A C 1
ATOM 1221 O O . ALA A 1 155 ? 9.590 2.560 -2.905 1.00 87.81 155 ALA A O 1
ATOM 1222 N N . PHE A 1 156 ? 7.423 2.762 -2.363 1.00 90.62 156 PHE A N 1
ATOM 1223 C CA . PHE A 1 156 ? 6.991 2.143 -3.623 1.00 90.62 156 PHE A CA 1
ATOM 1224 C C . PHE A 1 156 ? 7.248 3.058 -4.830 1.00 90.62 156 PHE A C 1
ATOM 1226 O O . PHE A 1 156 ? 7.596 2.569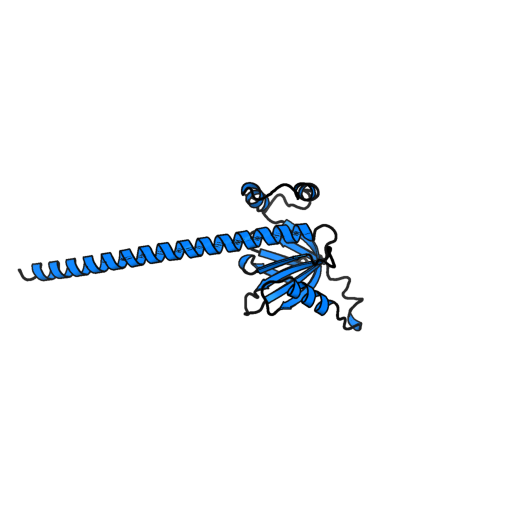 -5.904 1.00 90.62 156 PHE A O 1
ATOM 1233 N N . ARG A 1 157 ? 7.147 4.391 -4.683 1.00 89.31 157 ARG A N 1
ATOM 1234 C CA . ARG A 1 157 ? 7.497 5.326 -5.772 1.00 89.31 157 ARG A CA 1
ATOM 1235 C C . ARG A 1 157 ? 8.979 5.262 -6.120 1.00 89.31 157 ARG A C 1
ATOM 1237 O O . ARG A 1 157 ? 9.329 5.320 -7.299 1.00 89.31 157 ARG A O 1
ATOM 1244 N N . ALA A 1 158 ? 9.844 5.147 -5.112 1.00 86.19 158 ALA A N 1
ATOM 1245 C CA . ALA A 1 158 ? 11.272 4.948 -5.329 1.00 86.19 158 ALA A CA 1
ATOM 1246 C C . ALA A 1 158 ? 11.538 3.632 -6.077 1.00 86.19 158 ALA A C 1
ATOM 1248 O O . ALA A 1 158 ? 12.297 3.640 -7.044 1.00 86.19 158 ALA A O 1
ATOM 1249 N N . THR A 1 159 ? 10.851 2.555 -5.685 1.00 87.19 159 THR A N 1
ATOM 1250 C CA . THR A 1 159 ? 10.946 1.236 -6.331 1.00 87.19 159 THR A CA 1
ATOM 1251 C C . THR A 1 159 ? 10.507 1.296 -7.796 1.00 87.19 159 THR A C 1
ATOM 1253 O O . THR A 1 159 ? 11.291 0.951 -8.676 1.00 87.19 159 THR A O 1
ATOM 1256 N N . LYS A 1 160 ? 9.321 1.852 -8.091 1.00 86.38 160 LYS A N 1
ATOM 1257 C CA . LYS A 1 160 ? 8.825 2.018 -9.471 1.00 86.38 160 LYS A CA 1
ATOM 1258 C C . LYS A 1 160 ? 9.784 2.828 -10.347 1.00 86.38 160 LYS A C 1
ATOM 1260 O O . LYS A 1 160 ? 10.032 2.470 -11.494 1.00 86.38 160 LYS A O 1
ATOM 1265 N N . ARG A 1 161 ? 10.360 3.913 -9.810 1.00 85.69 161 ARG A N 1
ATOM 1266 C CA . ARG A 1 161 ? 11.345 4.728 -10.539 1.00 85.69 161 ARG A CA 1
ATOM 1267 C C . ARG A 1 161 ? 12.606 3.927 -10.860 1.00 85.69 161 ARG A C 1
ATOM 1269 O O . ARG A 1 161 ? 13.130 4.039 -11.963 1.00 85.69 161 ARG A O 1
ATOM 1276 N N . GLU A 1 162 ? 13.106 3.149 -9.905 1.00 83.56 162 GLU A N 1
ATOM 1277 C CA . GLU A 1 162 ? 14.277 2.298 -10.111 1.00 83.56 162 GLU A CA 1
ATOM 1278 C C . GLU A 1 162 ? 14.013 1.218 -11.167 1.00 83.56 162 GLU A C 1
ATOM 1280 O O . GLU A 1 162 ? 14.844 1.014 -12.050 1.00 83.56 162 GLU A O 1
ATOM 1285 N N . GLU A 1 163 ? 12.840 0.586 -11.143 1.00 82.25 163 GLU A N 1
ATOM 1286 C CA . GLU A 1 163 ? 12.431 -0.395 -12.152 1.00 82.25 163 GLU A CA 1
ATOM 1287 C C . GLU A 1 163 ? 12.392 0.206 -13.558 1.00 82.25 163 GLU A C 1
ATOM 1289 O O . GLU A 1 163 ? 12.943 -0.381 -14.490 1.00 82.25 163 GLU A O 1
ATOM 1294 N N . SER A 1 164 ? 11.825 1.406 -13.707 1.00 78.75 164 SER A N 1
ATOM 1295 C CA . SER A 1 164 ? 11.797 2.116 -14.990 1.00 78.75 164 SER A CA 1
ATOM 1296 C C . SER A 1 164 ? 13.203 2.433 -15.519 1.00 78.75 164 SER A C 1
ATOM 1298 O O . SER A 1 164 ? 13.461 2.273 -16.711 1.00 78.75 164 SER A O 1
ATOM 1300 N N . LEU A 1 165 ? 14.141 2.820 -14.646 1.00 78.06 165 LEU A N 1
ATOM 1301 C CA . LEU A 1 165 ? 15.538 3.072 -15.029 1.00 78.06 165 LEU A CA 1
ATOM 1302 C C . LEU A 1 165 ? 16.282 1.782 -15.407 1.00 78.06 165 LEU A C 1
ATOM 1304 O O . LEU A 1 165 ? 17.050 1.768 -16.371 1.00 78.06 165 LEU A O 1
ATOM 1308 N N . ARG A 1 166 ? 16.045 0.684 -14.679 1.00 74.19 166 ARG A N 1
ATOM 1309 C CA . ARG A 1 166 ? 16.625 -0.632 -15.002 1.00 74.19 166 ARG A CA 1
ATOM 1310 C C . ARG A 1 166 ? 16.055 -1.201 -16.303 1.00 74.19 166 ARG A C 1
ATOM 1312 O O . ARG A 1 166 ? 16.792 -1.867 -17.026 1.00 74.19 166 ARG A O 1
ATOM 1319 N N . GLY A 1 167 ? 14.786 -0.927 -16.609 1.00 61.69 167 GLY A N 1
ATOM 1320 C CA . GLY A 1 167 ? 14.163 -1.246 -17.895 1.00 61.69 167 GLY A CA 1
ATOM 1321 C C . GLY A 1 167 ? 14.808 -0.478 -19.049 1.00 61.69 167 GLY A C 1
ATOM 1322 O O . GLY A 1 167 ? 15.320 -1.095 -19.978 1.00 61.69 167 GLY A O 1
ATOM 1323 N N . GLY A 1 168 ? 14.908 0.851 -18.934 1.00 61.62 168 GLY A N 1
ATOM 1324 C CA . GLY A 1 168 ? 15.495 1.692 -19.985 1.00 61.62 168 GLY A CA 1
ATOM 1325 C C . GLY A 1 168 ? 16.975 1.404 -20.269 1.00 61.62 168 GLY A C 1
ATOM 1326 O O . GLY A 1 168 ? 17.402 1.415 -21.420 1.00 61.62 168 GLY A O 1
ATOM 1327 N N . GLY A 1 169 ? 17.771 1.077 -19.244 1.00 61.34 169 GLY A N 1
ATOM 1328 C CA . GLY A 1 169 ? 19.177 0.700 -19.435 1.00 61.34 169 GLY A CA 1
ATOM 1329 C C . GLY A 1 169 ? 19.362 -0.638 -20.160 1.00 61.34 169 GLY A C 1
ATOM 1330 O O . GLY A 1 169 ? 20.307 -0.793 -20.933 1.00 61.34 169 GLY A O 1
ATOM 1331 N N . ARG A 1 170 ? 18.458 -1.603 -19.946 1.00 64.88 170 ARG A N 1
ATOM 1332 C CA . ARG A 1 170 ? 18.492 -2.895 -20.648 1.00 64.88 170 ARG A CA 1
ATOM 1333 C C . ARG A 1 170 ? 18.196 -2.726 -22.132 1.00 64.88 170 ARG A C 1
ATOM 1335 O O . ARG A 1 170 ? 18.915 -3.314 -22.933 1.00 64.88 170 ARG A O 1
ATOM 1342 N N . ASP A 1 171 ? 17.223 -1.895 -22.490 1.00 72.56 171 ASP A N 1
ATOM 1343 C CA . ASP A 1 171 ? 16.866 -1.670 -23.894 1.00 72.56 171 ASP A CA 1
ATOM 1344 C C . ASP A 1 171 ? 18.011 -1.022 -24.679 1.00 72.56 171 ASP A C 1
ATOM 1346 O O . ASP A 1 171 ? 18.376 -1.519 -25.743 1.00 72.56 171 ASP A O 1
ATOM 1350 N N . LEU A 1 172 ? 18.674 -0.010 -24.108 1.00 77.50 172 LEU A N 1
ATOM 1351 C CA . LEU A 1 172 ? 19.835 0.632 -24.738 1.00 77.50 172 LEU A CA 1
ATOM 1352 C C . LEU A 1 172 ? 21.017 -0.334 -24.920 1.00 77.50 172 LEU A C 1
ATOM 1354 O O . LEU A 1 172 ? 21.666 -0.342 -25.966 1.00 77.50 172 LEU A O 1
ATOM 1358 N N . ILE A 1 173 ? 21.299 -1.175 -23.919 1.00 84.00 173 ILE A N 1
ATOM 1359 C CA . ILE A 1 173 ? 22.364 -2.187 -24.008 1.00 84.00 173 ILE A CA 1
ATOM 1360 C C . ILE A 1 173 ? 22.022 -3.234 -25.074 1.00 84.00 173 ILE A C 1
ATOM 1362 O O . ILE A 1 173 ? 22.885 -3.608 -25.871 1.00 84.00 173 ILE A O 1
ATOM 1366 N N . VAL A 1 174 ? 20.772 -3.701 -25.114 1.00 84.56 174 VAL A N 1
ATOM 1367 C CA . VAL A 1 174 ? 20.305 -4.680 -26.105 1.00 84.56 174 VAL A CA 1
ATOM 1368 C C . VAL A 1 174 ? 20.369 -4.096 -27.516 1.00 84.56 174 VAL A C 1
ATOM 1370 O O . VAL A 1 174 ? 20.813 -4.782 -28.438 1.00 84.56 174 VAL A O 1
ATOM 1373 N N . GLU A 1 175 ? 19.984 -2.836 -27.699 1.00 86.19 175 GLU A N 1
ATOM 1374 C CA . GLU A 1 175 ? 20.041 -2.153 -28.991 1.00 86.19 175 GLU A CA 1
ATOM 1375 C C . GLU A 1 175 ? 21.486 -1.947 -29.472 1.00 86.19 175 GLU A C 1
ATOM 1377 O O . GLU A 1 175 ? 21.819 -2.300 -30.609 1.00 86.19 175 GLU A O 1
ATOM 1382 N N . ALA A 1 176 ? 22.382 -1.504 -28.585 1.00 88.62 176 ALA A N 1
ATOM 1383 C CA . ALA A 1 176 ? 23.808 -1.379 -28.886 1.00 88.62 176 ALA A CA 1
ATOM 1384 C C . ALA A 1 176 ? 24.445 -2.734 -29.247 1.00 88.62 176 ALA A C 1
ATOM 1386 O O . ALA A 1 176 ? 25.206 -2.835 -30.217 1.00 88.62 176 ALA A O 1
ATOM 1387 N N . LEU A 1 177 ? 24.102 -3.799 -28.512 1.00 90.19 177 LEU A N 1
ATOM 1388 C CA . LEU A 1 177 ? 24.561 -5.158 -28.808 1.00 90.19 177 LEU A CA 1
ATOM 1389 C C . LEU A 1 177 ? 24.033 -5.655 -30.157 1.00 90.19 177 LEU A C 1
ATOM 1391 O O . LEU A 1 177 ? 24.803 -6.244 -30.918 1.00 90.19 177 LEU A O 1
ATOM 1395 N N . ARG A 1 178 ? 22.765 -5.389 -30.495 1.00 91.50 178 ARG A N 1
ATOM 1396 C CA . ARG A 1 178 ? 22.181 -5.738 -31.803 1.00 91.50 178 ARG A CA 1
ATOM 1397 C C . ARG A 1 178 ? 22.902 -5.038 -32.951 1.00 91.50 178 ARG A C 1
ATOM 1399 O O . ARG A 1 178 ? 23.234 -5.693 -33.941 1.00 91.50 178 ARG A O 1
ATOM 1406 N N . HIS A 1 179 ? 23.193 -3.744 -32.815 1.00 94.44 179 HIS A N 1
ATOM 1407 C CA . HIS A 1 179 ? 23.940 -3.005 -33.833 1.00 94.44 179 HIS A CA 1
ATOM 1408 C C . HIS A 1 179 ? 25.356 -3.569 -34.008 1.00 94.44 179 HIS A C 1
ATOM 1410 O O . HIS A 1 179 ? 25.779 -3.854 -35.130 1.00 94.44 179 HIS A O 1
ATOM 1416 N N . LYS A 1 180 ? 26.067 -3.816 -32.900 1.00 95.81 180 LYS A N 1
ATOM 1417 C CA . LYS A 1 180 ? 27.414 -4.404 -32.932 1.00 95.81 180 LYS A CA 1
ATOM 1418 C C . LYS A 1 180 ? 27.421 -5.789 -33.583 1.00 95.81 180 LYS A C 1
ATOM 1420 O O . LYS A 1 180 ? 28.294 -6.069 -34.399 1.00 95.81 180 LYS A O 1
ATOM 1425 N N . ASN A 1 181 ? 26.433 -6.632 -33.281 1.00 95.75 181 ASN A N 1
ATOM 1426 C CA . ASN A 1 181 ? 26.312 -7.960 -33.887 1.00 95.75 181 ASN A CA 1
ATOM 1427 C C . ASN A 1 181 ? 26.107 -7.865 -35.409 1.00 95.75 181 ASN A C 1
ATOM 1429 O O . ASN A 1 181 ? 26.764 -8.570 -36.168 1.00 95.75 181 ASN A O 1
ATOM 1433 N N . LYS A 1 182 ? 25.271 -6.924 -35.867 1.00 95.31 182 LYS A N 1
ATOM 1434 C CA . LYS A 1 182 ? 25.034 -6.679 -37.297 1.00 95.31 182 LYS A CA 1
ATOM 1435 C C . LYS A 1 182 ? 26.300 -6.242 -38.042 1.00 95.31 182 LYS A C 1
ATOM 1437 O O . LYS A 1 182 ? 26.527 -6.692 -39.162 1.00 95.31 182 LYS A O 1
ATOM 1442 N N . VAL A 1 183 ? 27.120 -5.381 -37.436 1.00 95.31 183 VAL A N 1
ATOM 1443 C CA . VAL A 1 183 ? 28.410 -4.962 -38.016 1.00 95.31 183 VAL A CA 1
ATOM 1444 C C . VAL A 1 183 ? 29.369 -6.148 -38.101 1.00 95.31 183 VAL A C 1
ATOM 1446 O O . VAL A 1 183 ? 29.873 -6.446 -39.180 1.00 95.31 183 VAL A O 1
ATOM 1449 N N . LEU A 1 184 ? 29.528 -6.893 -37.005 1.00 94.00 184 LEU A N 1
ATOM 1450 C CA . LEU A 1 184 ? 30.408 -8.065 -36.956 1.00 94.00 184 LEU A CA 1
ATOM 1451 C C . LEU A 1 184 ? 29.992 -9.169 -37.937 1.00 94.00 184 LEU A C 1
ATOM 1453 O O . LEU A 1 184 ? 30.845 -9.878 -38.464 1.00 94.00 184 LEU A O 1
ATOM 1457 N N . GLN A 1 185 ? 28.694 -9.336 -38.198 1.00 93.94 185 GLN A N 1
ATOM 1458 C CA . GLN A 1 185 ? 28.206 -10.278 -39.207 1.00 93.94 185 GLN A CA 1
ATOM 1459 C C . GLN A 1 185 ? 28.577 -9.849 -40.630 1.00 93.94 185 GLN A C 1
ATOM 1461 O O . GLN A 1 185 ? 28.938 -10.702 -41.439 1.00 93.94 185 GLN A O 1
ATOM 1466 N N . ARG A 1 186 ? 28.532 -8.544 -40.933 1.00 94.00 186 ARG A N 1
ATOM 1467 C CA . ARG A 1 186 ? 28.981 -8.013 -42.231 1.00 94.00 186 ARG A CA 1
ATOM 1468 C C . ARG A 1 186 ? 30.481 -8.195 -42.420 1.00 94.00 186 ARG A C 1
ATOM 1470 O O . ARG A 1 186 ? 30.886 -8.721 -43.450 1.00 94.00 186 ARG A O 1
ATOM 1477 N N . GLU A 1 187 ? 31.278 -7.833 -41.417 1.00 93.69 187 GLU A N 1
ATOM 1478 C CA . GLU A 1 187 ? 32.734 -8.014 -41.461 1.00 93.69 187 GLU A CA 1
ATOM 1479 C C . GLU A 1 187 ? 33.109 -9.493 -41.608 1.00 93.69 187 GLU A C 1
ATOM 1481 O O . GLU A 1 187 ? 33.938 -9.840 -42.444 1.00 93.69 187 GLU A O 1
ATOM 1486 N N . ASN A 1 188 ? 32.453 -10.394 -40.866 1.00 94.00 188 ASN A N 1
ATOM 1487 C CA . ASN A 1 188 ? 32.676 -11.834 -41.022 1.00 94.00 188 ASN A CA 1
ATOM 1488 C C . ASN A 1 188 ? 32.319 -12.341 -42.423 1.00 94.00 188 ASN A C 1
ATOM 1490 O O . ASN A 1 188 ? 33.023 -13.199 -42.953 1.00 94.00 188 ASN A O 1
ATOM 1494 N N . ALA A 1 189 ? 31.231 -11.851 -43.021 1.00 94.19 189 ALA A N 1
ATOM 1495 C CA . ALA A 1 189 ? 30.857 -12.229 -44.380 1.00 94.19 189 ALA A CA 1
ATOM 1496 C C . ALA A 1 189 ? 31.909 -11.758 -45.395 1.00 94.19 189 ALA A C 1
ATOM 1498 O O . ALA A 1 189 ? 32.322 -12.531 -46.258 1.00 94.19 189 ALA A O 1
ATOM 1499 N N . GLU A 1 190 ? 32.395 -10.526 -45.251 1.00 93.25 190 GLU A N 1
ATOM 1500 C CA . GLU A 1 190 ? 33.431 -9.974 -46.121 1.00 93.25 190 GLU A CA 1
ATOM 1501 C C . GLU A 1 190 ? 34.765 -10.720 -45.981 1.00 93.25 190 GLU A C 1
ATOM 1503 O O . GLU A 1 190 ? 35.380 -11.094 -46.981 1.00 93.25 190 GLU A O 1
ATOM 1508 N N . LEU A 1 191 ? 35.194 -11.007 -44.750 1.00 91.50 191 LEU A N 1
ATOM 1509 C CA . LEU A 1 191 ? 36.411 -11.778 -44.492 1.00 91.50 191 LEU A CA 1
ATOM 1510 C C . LEU A 1 191 ? 36.319 -13.192 -45.072 1.00 91.50 191 LEU A C 1
ATOM 1512 O O . LEU A 1 191 ? 37.282 -13.664 -45.673 1.00 91.50 191 LEU A O 1
ATOM 1516 N N . ARG A 1 192 ? 35.161 -13.853 -44.957 1.00 88.75 192 ARG A N 1
ATOM 1517 C CA . ARG A 1 192 ? 34.932 -15.171 -45.569 1.00 88.75 192 ARG A CA 1
ATOM 1518 C C . ARG A 1 192 ? 35.046 -15.129 -47.093 1.00 88.75 192 ARG A C 1
ATOM 1520 O O . ARG A 1 192 ? 35.683 -16.015 -47.651 1.00 88.75 192 ARG A O 1
ATOM 1527 N N . MET A 1 193 ? 34.508 -14.094 -47.743 1.00 87.44 193 MET A N 1
ATOM 1528 C CA . MET A 1 193 ? 34.635 -13.902 -49.196 1.00 87.44 193 MET A CA 1
ATOM 1529 C C . MET A 1 193 ? 36.095 -13.703 -49.628 1.00 87.44 193 MET A C 1
ATOM 1531 O O . MET A 1 193 ? 36.542 -14.281 -50.621 1.00 87.44 193 MET A O 1
ATOM 1535 N N . ARG A 1 194 ? 36.865 -12.913 -48.871 1.00 87.25 194 ARG A N 1
ATOM 1536 C CA . ARG A 1 194 ? 38.298 -12.705 -49.143 1.00 87.25 194 ARG A CA 1
ATOM 1537 C C . ARG A 1 194 ? 39.101 -13.994 -48.965 1.00 87.25 194 ARG A C 1
ATOM 1539 O O . ARG A 1 194 ? 39.940 -14.305 -49.802 1.00 87.25 194 ARG A O 1
ATOM 1546 N N . LEU A 1 195 ? 38.814 -14.767 -47.916 1.00 81.12 195 LEU A N 1
ATOM 1547 C CA . LEU A 1 195 ? 39.468 -16.054 -47.672 1.00 81.12 195 LEU A CA 1
ATOM 1548 C C . LEU A 1 195 ? 39.161 -17.082 -48.769 1.00 81.12 195 LEU A C 1
ATOM 1550 O O . LEU A 1 195 ? 40.073 -17.796 -49.174 1.00 81.12 195 LEU A O 1
ATOM 1554 N N . SER A 1 196 ? 37.929 -17.133 -49.292 1.00 81.31 196 SER A N 1
ATOM 1555 C CA . SER A 1 196 ? 37.619 -17.991 -50.445 1.00 81.31 196 SER A CA 1
ATOM 1556 C C . SER A 1 196 ? 38.343 -17.545 -51.716 1.00 81.31 196 SER A C 1
ATOM 1558 O O . SER A 1 196 ? 38.819 -18.390 -52.460 1.00 81.31 196 SER A O 1
ATOM 1560 N N . ALA A 1 197 ? 38.495 -16.235 -51.939 1.00 76.25 197 ALA A N 1
ATOM 1561 C CA . ALA A 1 197 ? 39.203 -15.714 -53.110 1.00 76.25 197 ALA A CA 1
ATOM 1562 C C . ALA A 1 197 ? 40.726 -15.953 -53.058 1.00 76.25 197 ALA A C 1
ATOM 1564 O O . ALA A 1 197 ? 41.355 -16.116 -54.097 1.00 76.25 197 ALA A O 1
ATOM 1565 N N . SER A 1 198 ? 41.330 -15.990 -51.865 1.00 68.81 198 SER A N 1
ATOM 1566 C CA . SER A 1 198 ? 42.755 -16.323 -51.689 1.00 68.81 198 SER A CA 1
ATOM 1567 C C . SER A 1 198 ? 43.033 -17.828 -51.549 1.00 68.81 198 SER A C 1
ATOM 1569 O O . SER A 1 198 ? 44.191 -18.234 -51.600 1.00 68.81 198 SER A O 1
ATOM 1571 N N . GLY A 1 199 ? 42.000 -18.657 -51.361 1.00 60.06 199 GLY A N 1
ATOM 1572 C CA . GLY A 1 199 ? 42.117 -20.116 -51.253 1.00 60.06 199 GLY A CA 1
ATOM 1573 C C . GLY A 1 199 ? 42.284 -20.843 -52.592 1.00 60.06 199 GLY A C 1
ATOM 1574 O O . GLY A 1 199 ? 42.755 -21.974 -52.593 1.00 60.06 199 GLY A O 1
ATOM 1575 N N . ASP A 1 200 ? 41.973 -20.184 -53.711 1.00 54.78 200 ASP A N 1
ATOM 1576 C CA . ASP A 1 200 ? 42.038 -20.734 -55.079 1.00 54.78 200 ASP A CA 1
ATOM 1577 C C . ASP A 1 200 ? 43.443 -20.671 -55.718 1.00 54.78 200 ASP A C 1
ATOM 1579 O O . ASP A 1 200 ? 43.608 -20.853 -56.922 1.00 54.78 200 ASP A O 1
ATOM 1583 N N . GLN A 1 201 ? 44.481 -20.393 -54.921 1.00 52.91 201 GLN A N 1
ATOM 1584 C CA . GLN A 1 201 ? 45.864 -20.219 -55.387 1.00 52.91 201 GLN A CA 1
ATOM 1585 C C . GLN A 1 201 ? 46.829 -21.330 -54.932 1.00 52.91 201 GLN A C 1
ATOM 1587 O O . GLN A 1 201 ? 48.041 -21.110 -54.888 1.00 52.91 201 GLN A O 1
ATOM 1592 N N . ARG A 1 202 ? 46.317 -22.520 -54.592 1.00 45.50 202 ARG A N 1
ATOM 1593 C CA . ARG A 1 202 ? 47.136 -23.705 -54.285 1.00 45.50 202 ARG A CA 1
ATOM 1594 C C . ARG A 1 202 ? 46.857 -24.867 -55.218 1.00 45.50 202 ARG A C 1
ATOM 1596 O O . ARG A 1 202 ? 45.665 -25.173 -55.416 1.00 45.50 202 ARG A O 1
#

Radius of gyration: 25.76 Å; chains: 1; bounding box: 71×46×76 Å

Organism: NCBI:txid861788

Secondary structure (DSSP, 8-state):
--HHHHHHHT----SSSHHHHTTS-GGGS-SSSS-EEEEEEEEEEEEES-SS-HHHHHHHHHHHH---GGGHHHHTTS-EEEEEE-SSEEEEEETTT--EEEEEEGGGEEEEEEETTEEEEEEEEEE-TTSS-EEEEEEE-TTTHHHHHHHHHHHHHHHHHHHHHHHHHHHHHHHHHHHHHHHHHHHHHHHHHHHHHHHTT-

Foldseek 3Di:
DAPVCVVVVPPPDPDDCPVLVVPPPPVQDPPDDRKGKDKWFWLDKDWDADQDDLVRVVVVVVVSVDDPPPPPPVCNVFGIWMWMDHLFFIWTARPVPRHTPDTAGLLQWRDKDARPVQNQKIWTKGQDPPDRIIMITITGHPRCRVVVRVSSVVSSVVVVVVVVVVVVVVVVVVVVVVVVVVVVVVVVVVVVVVCVVVVVPD

InterPro domains:
  IPR006020 PTB/PI domain [PF00640] (38-159)
  IPR006020 PTB/PI domain [PS01179] (36-156)
  IPR006020 PTB/PI domain [SM00462] (33-164)
  IPR011993 PH-like domain superfamily [G3DSA:2.30.29.30] (23-166)
  IPR051133 Adapter and Engulfment Domain-Containing Protein [PTHR11232] (33-158)